Protein AF-E4YWP2-F1 (afdb_monomer_lite)

pLDDT: mean 77.63, std 19.99, range [28.64, 98.25]

Sequence (265 aa):
MTRLQNLRKAKRLSRQRREIVCPTLIWKYFGDFEKIKTVPKYAARLGLLISATRHAEFIEDGKWQLEKDIVHHGCNFTDGCGRMSTQLAQRFTLNKHCANRYKHQSFEVPSIVQIRFMGCKGILVHDPSLDFSGKDVILRESQKKFEWNFNTIKGRLKYTEKKQGRTGRLLGICRGGESKPFVFGRLNKQFVLVLSALGIPNTTLLEIQNEYFELVKSRDAKFLIAIYNYCAFYCAMSVLFAMNLNKDFLSKKSISLFYGAIESP

Secondary structure (DSSP, 8-state):
--HHHHHHHHHHHHHHTT----HHHHHHTTEE-TT--SHHHHHHHHHHHH--EEEEEEEEGGGEEEE---EETTEESSTTEEEE-HHHHHHHHHHTT-HHHHTTSTT-S-SEEEEEETTEEEEEEE-GGGGGGT-SEEEEGGGB-SEE-TTSTTTT--EE-TTT--EEEEEEEEEEEE--TT------HHHHHHHHHTT--HHHHHHHHHHHHHHHHSS-HHHHHHHHHHHHHHHHHHHHHHH---TTS--THHHHHHHTTTS--

Structure (mmCIF, N/CA/C/O backbone):
data_AF-E4YWP2-F1
#
_entry.id   AF-E4YWP2-F1
#
loop_
_atom_site.group_PDB
_atom_site.id
_atom_site.type_symbol
_atom_site.label_atom_id
_atom_site.label_alt_id
_atom_site.label_comp_id
_atom_site.label_asym_id
_atom_site.label_entity_id
_atom_site.label_seq_id
_atom_site.pdbx_PDB_ins_code
_atom_site.Cartn_x
_atom_site.Cartn_y
_atom_site.Cartn_z
_atom_site.occupancy
_atom_site.B_iso_or_equiv
_atom_site.auth_seq_id
_atom_site.auth_comp_id
_atom_site.auth_asym_id
_atom_site.auth_atom_id
_atom_site.pdbx_PDB_model_num
ATOM 1 N N . MET A 1 1 ? -6.158 -10.670 51.535 1.00 51.69 1 MET A N 1
ATOM 2 C CA . MET A 1 1 ? -6.047 -11.732 50.504 1.00 51.69 1 MET A CA 1
ATOM 3 C C . MET A 1 1 ? -4.595 -11.859 50.069 1.00 51.69 1 MET A C 1
ATOM 5 O O . MET A 1 1 ? -4.007 -10.885 49.618 1.00 51.69 1 MET A O 1
ATOM 9 N N . THR A 1 2 ? -3.987 -13.019 50.303 1.00 64.12 2 THR A N 1
ATOM 10 C CA . THR A 1 2 ? -2.530 -13.240 50.313 1.00 64.12 2 THR A CA 1
ATOM 11 C C . THR A 1 2 ? -1.934 -13.438 48.913 1.00 64.12 2 THR A C 1
ATOM 13 O O . THR A 1 2 ? -2.571 -13.984 48.015 1.00 64.12 2 THR A O 1
ATOM 16 N N . ARG A 1 3 ? -0.662 -13.049 48.728 1.00 60.44 3 ARG A N 1
ATOM 17 C CA . ARG A 1 3 ? 0.152 -13.202 47.495 1.00 60.44 3 ARG A CA 1
ATOM 18 C C . ARG A 1 3 ? 0.059 -14.605 46.863 1.00 60.44 3 ARG A C 1
ATOM 20 O O . ARG A 1 3 ? 0.067 -14.744 45.642 1.00 60.44 3 ARG A O 1
ATOM 27 N N . LEU A 1 4 ? -0.125 -15.634 47.691 1.00 63.84 4 LEU A N 1
ATOM 28 C CA . LEU A 1 4 ? -0.383 -17.026 47.303 1.00 63.84 4 LEU A CA 1
ATOM 29 C C . LEU A 1 4 ? -1.740 -17.252 46.609 1.00 63.84 4 LEU A C 1
ATOM 31 O O . LEU A 1 4 ? -1.806 -18.027 45.655 1.00 63.84 4 LEU A O 1
ATOM 35 N N . GLN A 1 5 ? -2.810 -16.570 47.027 1.00 63.00 5 GLN A N 1
ATOM 36 C CA . GLN A 1 5 ? -4.119 -16.629 46.362 1.00 63.00 5 GLN A CA 1
ATOM 37 C C . GLN A 1 5 ? -4.053 -15.992 44.966 1.00 63.00 5 GLN A C 1
ATOM 39 O O . GLN A 1 5 ? -4.587 -16.555 44.010 1.00 63.00 5 GLN A O 1
ATOM 44 N N . ASN A 1 6 ? -3.310 -14.890 44.818 1.00 64.31 6 ASN A N 1
ATOM 45 C CA . ASN A 1 6 ? -3.080 -14.237 43.524 1.00 64.31 6 ASN A CA 1
ATOM 46 C C . ASN A 1 6 ? -2.235 -15.102 42.576 1.00 64.31 6 ASN A C 1
ATOM 48 O O . ASN A 1 6 ? -2.579 -15.237 41.403 1.00 64.31 6 ASN A O 1
ATOM 52 N N . LEU A 1 7 ? -1.190 -15.765 43.083 1.00 63.78 7 LEU A N 1
ATOM 53 C CA . LEU A 1 7 ? -0.384 -16.711 42.302 1.00 63.78 7 LEU A CA 1
ATOM 54 C C . LEU A 1 7 ? -1.188 -17.946 41.875 1.00 63.78 7 LEU A C 1
ATOM 56 O O . LEU A 1 7 ? -1.071 -18.381 40.732 1.00 63.78 7 LEU A O 1
ATOM 60 N N . ARG A 1 8 ? -2.051 -18.488 42.747 1.00 59.94 8 ARG A N 1
ATOM 61 C CA . ARG A 1 8 ? -2.953 -19.604 42.410 1.00 59.94 8 ARG A CA 1
ATOM 62 C C . ARG A 1 8 ? -4.012 -19.196 41.383 1.00 59.94 8 ARG A C 1
ATOM 64 O O . ARG A 1 8 ? -4.269 -19.965 40.460 1.00 59.94 8 ARG A O 1
ATOM 71 N N . LYS A 1 9 ? -4.568 -17.982 41.478 1.00 59.47 9 LYS A N 1
ATOM 72 C CA . LYS A 1 9 ? -5.505 -17.421 40.487 1.00 59.47 9 LYS A CA 1
ATOM 73 C C . LYS A 1 9 ? -4.821 -17.200 39.132 1.00 59.47 9 LYS A C 1
ATOM 75 O O . LYS A 1 9 ? -5.379 -17.584 38.110 1.00 59.47 9 LYS A O 1
ATOM 80 N N . ALA A 1 10 ? -3.585 -16.693 39.121 1.00 56.50 10 ALA A N 1
ATOM 81 C CA . ALA A 1 10 ? -2.772 -16.532 37.914 1.00 56.50 10 ALA A CA 1
ATOM 82 C C . ALA A 1 10 ? -2.381 -17.878 37.274 1.00 56.50 10 ALA A C 1
ATOM 84 O O . ALA A 1 10 ? -2.497 -18.024 36.060 1.00 56.50 10 ALA A O 1
ATOM 85 N N . LYS A 1 11 ? -2.005 -18.891 38.073 1.00 55.62 11 LYS A N 1
ATOM 86 C CA . LYS A 1 11 ? -1.753 -20.268 37.599 1.00 55.62 11 LYS A CA 1
ATOM 87 C C . LYS A 1 11 ? -3.023 -20.939 37.066 1.00 55.62 11 LYS A C 1
ATOM 89 O O . LYS A 1 11 ? -2.967 -21.678 36.090 1.00 55.62 11 LYS A O 1
ATOM 94 N N . ARG A 1 12 ? -4.182 -20.683 37.683 1.00 52.78 12 ARG A N 1
ATOM 95 C CA . ARG A 1 12 ? -5.487 -21.189 37.225 1.00 52.78 12 ARG A CA 1
ATOM 96 C C . ARG A 1 12 ? -5.897 -20.539 35.897 1.00 52.78 12 ARG A C 1
ATOM 98 O O . ARG A 1 12 ? -6.268 -21.257 34.977 1.00 52.78 12 ARG A O 1
ATOM 105 N N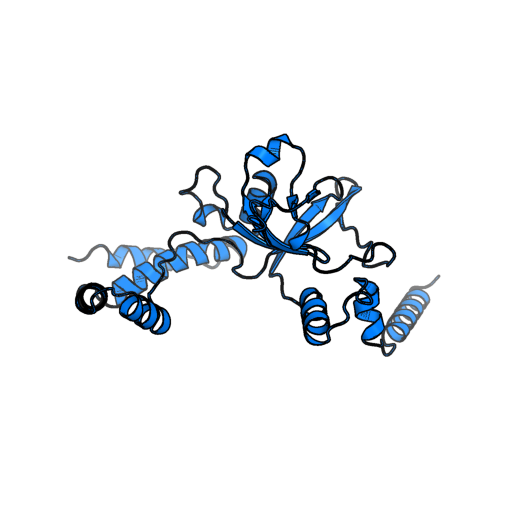 . LEU A 1 13 ? -5.698 -19.225 35.754 1.00 53.62 13 LEU A N 1
ATOM 106 C CA . LEU A 1 13 ? -5.862 -18.486 34.492 1.00 53.62 13 LEU A CA 1
ATOM 107 C C . LEU A 1 13 ? -4.861 -18.930 33.410 1.00 53.62 13 LEU A C 1
ATOM 109 O O . LEU A 1 13 ? -5.219 -19.002 32.239 1.00 53.62 13 LEU A O 1
ATOM 113 N N . SER A 1 14 ? -3.617 -19.265 33.772 1.00 50.50 14 SER A N 1
ATOM 114 C CA . SER A 1 14 ? -2.622 -19.776 32.817 1.00 50.50 14 SER A CA 1
ATOM 115 C C . SER A 1 14 ? -2.917 -21.209 32.369 1.00 50.50 14 SER A C 1
ATOM 117 O O . SER A 1 14 ? -2.556 -21.580 31.256 1.00 50.50 14 SER A O 1
ATOM 119 N N . ARG A 1 15 ? -3.572 -22.011 33.218 1.00 48.16 15 ARG A N 1
ATOM 120 C CA . ARG A 1 15 ? -3.996 -23.385 32.911 1.00 48.16 15 ARG A CA 1
ATOM 121 C C . ARG A 1 15 ? -5.258 -23.413 32.037 1.00 48.16 15 ARG A C 1
ATOM 123 O O . ARG A 1 15 ? -5.351 -24.264 31.166 1.00 48.16 15 ARG A O 1
ATOM 130 N N . GLN A 1 16 ? -6.148 -22.426 32.186 1.00 50.81 16 GLN A N 1
ATOM 131 C CA . GLN A 1 16 ? -7.289 -22.178 31.286 1.00 50.81 16 GLN A CA 1
ATOM 132 C C . GLN A 1 16 ? -6.874 -21.654 29.895 1.00 50.81 16 GLN A C 1
ATOM 134 O O . GLN A 1 16 ? -7.631 -21.751 28.942 1.00 50.81 16 GLN A O 1
ATOM 139 N N . ARG A 1 17 ? -5.656 -21.112 29.747 1.00 52.12 17 ARG A N 1
ATOM 140 C CA . ARG A 1 17 ? -5.146 -20.524 28.490 1.00 52.12 17 ARG A CA 1
ATOM 141 C C . ARG A 1 17 ? -4.649 -21.531 27.444 1.00 52.12 17 ARG A C 1
ATOM 143 O O . ARG A 1 17 ? -4.128 -21.102 26.418 1.00 52.12 17 ARG A O 1
ATOM 150 N N . ARG A 1 18 ? -4.767 -22.838 27.687 1.00 54.25 18 ARG A N 1
ATOM 151 C CA . ARG A 1 18 ? -4.341 -23.892 26.746 1.00 54.25 18 ARG A CA 1
ATOM 152 C C . ARG A 1 18 ? -5.495 -24.816 26.357 1.00 54.25 18 ARG A C 1
ATOM 154 O O . ARG A 1 18 ? -5.305 -26.022 26.250 1.00 54.25 18 ARG A O 1
ATOM 161 N N . GLU A 1 19 ? -6.690 -24.264 26.177 1.00 66.75 19 GLU A N 1
ATOM 162 C CA . GLU A 1 19 ? -7.736 -24.982 25.449 1.00 66.75 19 GLU A CA 1
ATOM 163 C C . GLU A 1 19 ? -7.327 -25.130 23.982 1.00 66.75 19 GLU A C 1
ATOM 165 O O . GLU A 1 19 ? -6.742 -24.220 23.388 1.00 66.75 19 GLU A O 1
ATOM 170 N N . ILE A 1 20 ? -7.614 -26.297 23.406 1.00 67.81 20 ILE A N 1
ATOM 171 C CA . ILE A 1 20 ? -7.448 -26.538 21.975 1.00 67.81 20 ILE A CA 1
ATOM 172 C C . ILE A 1 20 ? -8.451 -25.633 21.264 1.00 67.81 20 ILE A C 1
ATOM 174 O O . ILE A 1 20 ? -9.655 -25.875 21.270 1.00 67.81 20 ILE A O 1
ATOM 178 N N . VAL A 1 21 ? -7.949 -24.548 20.683 1.00 69.75 21 VAL A N 1
ATOM 179 C CA . VAL A 1 21 ? -8.776 -23.612 19.930 1.00 69.75 21 VAL A CA 1
ATOM 180 C C . VAL A 1 21 ? -8.954 -24.164 18.524 1.00 69.75 21 VAL A C 1
ATOM 182 O O . VAL A 1 21 ? -7.979 -24.326 17.789 1.00 69.75 21 VAL A O 1
ATOM 185 N N . CYS A 1 22 ? -10.201 -24.424 18.130 1.00 73.75 22 CYS A N 1
ATOM 186 C CA . CYS A 1 22 ? -10.498 -24.777 16.748 1.00 73.75 22 CYS A CA 1
ATOM 187 C C . CYS A 1 22 ? -10.047 -23.624 15.827 1.00 73.75 22 CYS A C 1
ATOM 189 O O . CYS A 1 22 ? -10.405 -22.474 16.099 1.00 73.75 22 CYS A O 1
ATOM 191 N N . PRO A 1 23 ? -9.297 -23.879 14.738 1.00 70.25 23 PRO A N 1
ATOM 192 C CA . PRO A 1 23 ? -8.849 -22.828 13.821 1.00 70.25 23 PRO A CA 1
ATOM 193 C C . PRO A 1 23 ? -9.999 -21.948 13.310 1.00 70.25 23 PRO A C 1
ATOM 195 O O . PRO A 1 23 ? -9.838 -20.736 13.168 1.00 70.25 23 PRO A O 1
ATOM 198 N N . THR A 1 24 ? -11.193 -22.534 13.157 1.00 71.88 24 THR A N 1
ATOM 199 C CA . THR A 1 24 ? -12.424 -21.822 12.785 1.00 71.88 24 THR A CA 1
ATOM 200 C C . THR A 1 24 ? -12.814 -20.716 13.747 1.00 71.88 24 THR A C 1
ATOM 202 O O . THR A 1 24 ? -13.322 -19.680 13.316 1.00 71.88 24 THR A O 1
ATOM 205 N N . LEU A 1 25 ? -12.515 -20.890 15.033 1.00 71.69 25 LEU A N 1
ATOM 206 C CA . LEU A 1 25 ? -12.727 -19.873 16.048 1.00 71.69 25 LEU A CA 1
ATOM 207 C C . LEU A 1 25 ? -11.836 -18.654 15.784 1.00 71.69 25 LEU A C 1
ATOM 209 O O . LEU A 1 25 ? -12.295 -17.528 15.936 1.00 71.69 25 LEU A O 1
ATOM 213 N N . ILE A 1 26 ? -10.585 -18.860 15.353 1.00 68.69 26 ILE A N 1
ATOM 214 C CA . ILE A 1 26 ? -9.588 -17.790 15.201 1.00 68.69 26 ILE A CA 1
ATOM 215 C C . ILE A 1 26 ? -9.995 -16.816 14.101 1.00 68.69 26 ILE A C 1
ATOM 217 O O . ILE A 1 26 ? -9.936 -15.611 14.316 1.00 68.69 26 ILE A O 1
ATOM 221 N N . TRP A 1 27 ? -10.421 -17.290 12.931 1.00 71.00 27 TRP A N 1
ATOM 222 C CA . TRP A 1 27 ? -10.789 -16.372 11.850 1.00 71.00 27 TRP A CA 1
ATOM 223 C C . TRP A 1 27 ? -12.206 -15.819 11.972 1.00 71.00 27 TRP A C 1
ATOM 225 O O . TRP A 1 27 ? -12.379 -14.630 11.711 1.00 71.00 27 TRP A O 1
ATOM 235 N N . LYS A 1 28 ? -13.186 -16.586 12.484 1.00 73.81 28 LYS A N 1
ATOM 236 C CA . LYS A 1 28 ? -14.518 -16.034 12.829 1.00 73.81 28 LYS A CA 1
ATOM 237 C C . LYS A 1 28 ? -14.419 -14.874 13.824 1.00 73.81 28 LYS A C 1
ATOM 239 O O . LYS A 1 28 ? -15.268 -13.984 13.860 1.00 73.81 28 LYS A O 1
ATOM 244 N N . TYR A 1 29 ? -13.345 -14.862 14.608 1.00 73.31 29 TYR A N 1
ATOM 245 C CA . TYR A 1 29 ? -13.049 -13.800 15.547 1.00 73.31 29 TYR A CA 1
ATOM 246 C C . TYR A 1 29 ? -12.599 -12.482 14.893 1.00 73.31 29 TYR A C 1
ATOM 248 O O . TYR A 1 29 ? -12.794 -11.426 15.489 1.00 73.31 29 TYR A O 1
ATOM 256 N N . PHE A 1 30 ? -12.017 -12.511 13.689 1.00 75.69 30 PHE A N 1
ATOM 257 C CA . PHE A 1 30 ? -11.514 -11.316 12.993 1.00 75.69 30 PHE A CA 1
ATOM 258 C C . PHE A 1 30 ? -12.433 -10.823 11.874 1.00 75.69 30 PHE A C 1
ATOM 260 O O . PHE A 1 30 ? -12.502 -9.620 11.626 1.00 75.69 30 PHE A O 1
ATOM 267 N N . GLY A 1 31 ? -13.150 -11.716 11.200 1.00 78.88 31 GLY A N 1
ATOM 268 C CA . GLY A 1 31 ? -13.984 -11.332 10.068 1.00 78.88 31 GLY A CA 1
ATOM 269 C C . GLY A 1 31 ? -15.090 -12.323 9.761 1.00 78.88 31 GLY A C 1
ATOM 270 O O . GLY A 1 31 ? -15.069 -13.466 10.218 1.00 78.88 31 GLY A O 1
ATOM 271 N N . ASP A 1 32 ? -16.049 -11.854 8.971 1.00 79.12 32 ASP A N 1
ATOM 272 C CA . ASP A 1 32 ? -17.057 -12.702 8.346 1.00 79.12 32 ASP A CA 1
ATOM 273 C C . ASP A 1 32 ? -16.511 -13.225 7.009 1.00 79.12 32 ASP A C 1
ATOM 275 O O . ASP A 1 32 ? -16.263 -12.465 6.067 1.00 79.12 32 ASP A O 1
ATOM 279 N N . PHE A 1 33 ? -16.294 -14.539 6.952 1.00 81.31 33 PHE A N 1
ATOM 280 C CA . PHE A 1 33 ? -15.818 -15.247 5.765 1.00 81.31 33 PHE A CA 1
ATOM 281 C C . PHE A 1 33 ? -16.921 -16.092 5.111 1.00 81.31 33 PHE A C 1
ATOM 283 O O . PHE A 1 33 ? -16.659 -16.718 4.086 1.00 81.31 33 PHE A O 1
ATOM 290 N N . GLU A 1 34 ? -18.144 -16.105 5.656 1.00 79.69 34 GLU A N 1
ATOM 291 C CA . GLU A 1 34 ? -19.247 -16.952 5.174 1.00 79.69 34 GLU A CA 1
ATOM 292 C C . GLU A 1 34 ? -19.671 -16.568 3.751 1.00 79.69 34 GLU A C 1
ATOM 294 O O . GLU A 1 34 ? -20.050 -17.411 2.941 1.00 79.69 34 GLU A O 1
ATOM 299 N N . LYS A 1 35 ? -19.497 -15.292 3.395 1.00 81.31 35 LYS A N 1
ATOM 300 C CA . LYS A 1 35 ? -19.771 -14.769 2.049 1.00 81.31 35 LYS A CA 1
ATOM 301 C C . LYS A 1 35 ? -18.772 -15.253 0.986 1.00 81.31 35 LYS A C 1
ATOM 303 O O . LYS A 1 35 ? -19.025 -15.091 -0.210 1.00 81.31 35 LYS A O 1
ATOM 308 N N . ILE A 1 36 ? -17.631 -15.831 1.374 1.00 84.06 36 ILE A N 1
ATOM 309 C CA . ILE A 1 36 ? -16.576 -16.248 0.442 1.00 84.06 36 ILE A CA 1
ATOM 310 C C . ILE A 1 36 ? -16.786 -17.709 0.042 1.00 84.06 36 ILE A C 1
ATOM 312 O O . ILE A 1 36 ? -16.320 -18.630 0.704 1.00 84.06 36 ILE A O 1
ATOM 316 N N . LYS A 1 37 ? -17.448 -17.913 -1.099 1.00 85.81 37 LYS A N 1
ATOM 317 C CA . LYS A 1 37 ? -17.848 -19.250 -1.570 1.00 85.81 37 LYS A CA 1
ATOM 318 C C . LYS A 1 37 ? -16.709 -20.089 -2.158 1.00 85.81 37 LYS A C 1
ATOM 320 O O . LYS A 1 37 ? -16.776 -21.310 -2.170 1.00 85.81 37 LYS A O 1
ATOM 325 N N . THR A 1 38 ? -15.665 -19.451 -2.686 1.00 91.00 38 THR A N 1
ATOM 326 C CA . THR A 1 38 ? -14.592 -20.158 -3.403 1.00 91.00 38 THR A CA 1
ATOM 327 C C . THR A 1 38 ? -13.411 -20.452 -2.482 1.00 91.00 38 THR A C 1
ATOM 329 O O . THR A 1 38 ? -12.823 -19.512 -1.934 1.00 91.00 38 THR A O 1
ATOM 332 N N . VAL A 1 39 ? -12.997 -21.721 -2.408 1.00 89.44 39 VAL A N 1
ATOM 333 C CA . VAL A 1 39 ? -11.878 -22.193 -1.569 1.00 89.44 39 VAL A CA 1
ATOM 334 C C . VAL A 1 39 ? -10.581 -21.389 -1.778 1.00 89.44 39 VAL A C 1
ATOM 336 O O . VAL A 1 39 ? -10.015 -20.936 -0.780 1.00 89.44 39 VAL A O 1
ATOM 339 N N . PRO A 1 40 ? -10.128 -21.087 -3.017 1.00 89.81 40 PRO A N 1
ATOM 340 C CA . PRO A 1 40 ? -8.890 -20.327 -3.210 1.00 89.81 40 PRO A CA 1
ATOM 341 C C . PRO A 1 40 ? -8.973 -18.899 -2.659 1.00 89.81 40 PRO A C 1
ATOM 343 O O . PRO A 1 40 ? -8.043 -18.423 -2.006 1.00 89.81 40 PRO A O 1
ATOM 346 N N . LYS A 1 41 ? -10.108 -18.208 -2.862 1.00 88.19 41 LYS A N 1
ATOM 347 C CA . LYS A 1 41 ? -10.300 -16.862 -2.297 1.00 88.19 41 LYS A CA 1
ATOM 348 C C . LYS A 1 41 ? -10.369 -16.923 -0.775 1.00 88.19 41 LYS A C 1
ATOM 350 O O . LYS A 1 41 ? -9.777 -16.065 -0.129 1.00 88.19 41 LYS A O 1
ATOM 355 N N . TYR A 1 42 ? -11.045 -17.925 -0.216 1.00 88.56 42 TYR A N 1
ATOM 356 C CA . TYR A 1 42 ? -11.163 -18.114 1.227 1.00 88.56 42 TYR A CA 1
ATOM 357 C C . TYR A 1 42 ? -9.782 -18.266 1.878 1.00 88.56 42 TYR A C 1
ATOM 359 O O . TYR A 1 42 ? -9.422 -17.472 2.749 1.00 88.56 42 TYR A O 1
ATOM 367 N N . ALA A 1 43 ? -8.955 -19.188 1.373 1.00 88.25 43 ALA A N 1
ATOM 368 C CA . ALA A 1 43 ? -7.581 -19.381 1.838 1.00 88.25 43 ALA A CA 1
ATOM 369 C C . ALA A 1 43 ? -6.740 -18.098 1.702 1.00 88.25 43 ALA A C 1
ATOM 371 O O . ALA A 1 43 ? -6.053 -17.694 2.643 1.00 88.25 43 ALA A O 1
ATOM 372 N N . ALA A 1 44 ? -6.857 -17.393 0.571 1.00 87.44 44 ALA A N 1
ATOM 373 C CA . ALA A 1 44 ? -6.163 -16.125 0.363 1.00 87.44 44 ALA A CA 1
ATOM 374 C C . ALA A 1 44 ? -6.596 -15.033 1.360 1.00 87.44 44 ALA A C 1
ATOM 376 O O . ALA A 1 44 ? -5.761 -14.219 1.758 1.00 87.44 44 ALA A O 1
ATOM 377 N N . ARG A 1 45 ? -7.874 -14.988 1.777 1.00 88.31 45 ARG A N 1
ATOM 378 C CA . ARG A 1 45 ? -8.363 -14.026 2.785 1.00 88.31 45 ARG A CA 1
ATOM 379 C C . ARG A 1 45 ? -7.914 -14.381 4.194 1.00 88.31 45 ARG A C 1
ATOM 381 O O . ARG A 1 45 ? -7.518 -13.476 4.919 1.00 88.31 45 ARG A O 1
ATOM 388 N N . LEU A 1 46 ? -7.873 -15.662 4.551 1.00 87.62 46 LEU A N 1
ATOM 389 C CA . LEU A 1 46 ? -7.265 -16.098 5.811 1.00 87.62 46 LEU A CA 1
ATOM 390 C C . LEU A 1 46 ? -5.783 -15.717 5.882 1.00 87.62 46 LEU A C 1
ATOM 392 O O . LEU A 1 46 ? -5.328 -15.170 6.886 1.00 87.62 46 LEU A O 1
ATOM 396 N N . GLY A 1 47 ? -5.050 -15.900 4.781 1.00 86.75 47 GLY A N 1
ATOM 397 C CA . GLY A 1 47 ? -3.654 -15.480 4.674 1.00 86.75 47 GLY A CA 1
ATOM 398 C C . GLY A 1 47 ? -3.440 -13.977 4.895 1.00 86.75 47 GLY A C 1
ATOM 399 O O . GLY A 1 47 ? -2.347 -13.568 5.294 1.00 86.75 47 GLY A O 1
ATOM 400 N N . LEU A 1 48 ? -4.466 -13.132 4.703 1.00 85.75 48 LEU A N 1
ATOM 401 C CA . LEU A 1 48 ? -4.365 -11.697 4.988 1.00 85.75 48 LEU A CA 1
ATOM 402 C C . LEU A 1 48 ? -4.148 -11.418 6.476 1.00 85.75 48 LEU A C 1
ATOM 404 O O . LEU A 1 48 ? -3.356 -10.531 6.785 1.00 85.75 48 LEU A O 1
ATOM 408 N N . LEU A 1 49 ? -4.801 -12.184 7.359 1.00 83.88 49 LEU A N 1
ATOM 409 C CA . LEU A 1 49 ? -4.706 -12.037 8.817 1.00 83.88 49 LEU A CA 1
ATOM 410 C C . LEU A 1 49 ? -3.314 -12.390 9.356 1.00 83.88 49 LEU A C 1
ATOM 412 O O . LEU A 1 49 ? -2.912 -11.899 10.405 1.00 83.88 49 LEU A O 1
ATOM 416 N N . ILE A 1 50 ? -2.592 -13.251 8.636 1.00 84.00 50 ILE A N 1
ATOM 417 C CA . ILE A 1 50 ? -1.283 -13.791 9.033 1.00 84.00 50 ILE A CA 1
ATOM 418 C C . ILE A 1 50 ? -0.142 -13.062 8.304 1.00 84.00 50 ILE A C 1
ATOM 420 O O . ILE A 1 50 ? 1.036 -13.242 8.601 1.00 84.00 50 ILE A O 1
ATOM 424 N N . SER A 1 51 ? -0.470 -12.216 7.328 1.00 81.12 51 SER A N 1
ATOM 425 C CA . SER A 1 51 ? 0.539 -11.533 6.529 1.00 81.12 51 SER A CA 1
ATOM 426 C C . SER A 1 51 ? 1.382 -10.593 7.383 1.00 81.12 51 SER A C 1
ATOM 428 O O . SER A 1 51 ? 0.861 -9.701 8.047 1.00 81.12 51 SER A O 1
ATOM 430 N N . ALA A 1 52 ? 2.700 -10.761 7.302 1.00 77.69 52 ALA A N 1
ATOM 431 C CA . ALA A 1 52 ? 3.635 -9.987 8.097 1.00 77.69 52 ALA A CA 1
ATOM 432 C C . ALA A 1 52 ? 3.603 -8.490 7.738 1.00 77.69 52 ALA A C 1
ATOM 434 O O . ALA A 1 52 ? 3.869 -8.086 6.601 1.00 77.69 52 ALA A O 1
ATOM 435 N N . THR A 1 53 ? 3.350 -7.661 8.746 1.00 83.69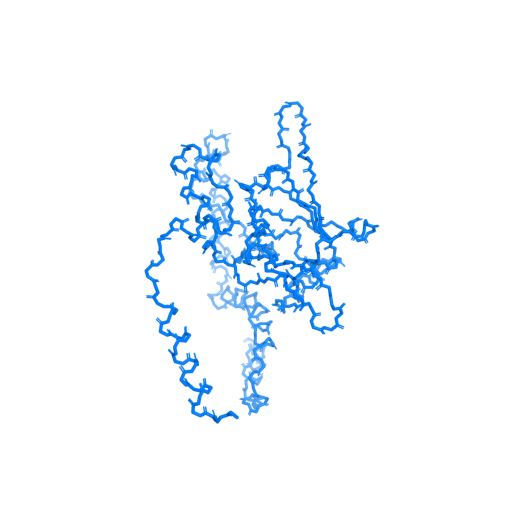 53 THR A N 1
ATOM 436 C CA . THR A 1 53 ? 3.526 -6.206 8.715 1.00 83.69 53 THR A CA 1
ATOM 437 C C . THR A 1 53 ? 4.695 -5.854 9.625 1.00 83.69 53 THR A C 1
ATOM 439 O O . THR A 1 53 ? 4.734 -6.304 10.768 1.00 83.69 53 THR A O 1
ATOM 442 N N . ARG A 1 54 ? 5.677 -5.091 9.128 1.00 79.06 54 ARG A N 1
ATOM 443 C CA . ARG A 1 54 ? 6.869 -4.726 9.924 1.00 79.06 54 ARG A CA 1
ATOM 444 C C . ARG A 1 54 ? 6.681 -3.455 10.736 1.00 79.06 54 ARG A C 1
ATOM 446 O O . ARG A 1 54 ? 7.360 -3.271 11.735 1.00 79.06 54 ARG A O 1
ATOM 453 N N . HIS A 1 55 ? 5.806 -2.587 10.257 1.00 85.38 55 HIS A N 1
ATOM 454 C CA . HIS A 1 55 ? 5.496 -1.310 10.863 1.00 85.38 55 HIS A CA 1
ATOM 455 C C . HIS A 1 55 ? 3.982 -1.196 10.982 1.00 85.38 55 HIS A C 1
ATOM 457 O O . HIS A 1 55 ? 3.265 -1.740 10.137 1.00 85.38 55 HIS A O 1
ATOM 463 N N . ALA A 1 56 ? 3.500 -0.501 12.002 1.00 89.81 56 ALA A N 1
ATOM 464 C CA . ALA A 1 56 ? 2.093 -0.185 12.130 1.00 89.81 56 ALA A CA 1
ATOM 465 C C . ALA A 1 56 ? 1.917 1.258 12.597 1.00 89.81 56 ALA A C 1
ATOM 467 O O . ALA A 1 56 ? 2.621 1.698 13.500 1.00 89.81 56 ALA A O 1
ATOM 468 N N . GLU A 1 57 ? 0.983 1.967 11.977 1.00 91.56 57 GLU A N 1
ATOM 469 C CA . GLU A 1 57 ? 0.582 3.316 12.368 1.00 91.56 57 GLU A CA 1
ATOM 470 C C . GLU A 1 57 ? -0.779 3.284 13.048 1.00 91.56 57 GLU A C 1
ATOM 472 O O . GLU A 1 57 ? -1.676 2.553 12.627 1.00 91.56 57 GLU A O 1
ATOM 477 N N . PHE A 1 58 ? -0.948 4.074 14.102 1.00 90.00 58 PHE A N 1
ATOM 478 C CA . PHE A 1 58 ? -2.243 4.213 14.756 1.00 90.00 58 PHE A CA 1
ATOM 479 C C . PHE A 1 58 ? -3.131 5.198 13.990 1.00 90.00 58 PHE A C 1
ATOM 481 O O . PHE A 1 58 ? -2.764 6.358 13.793 1.00 90.00 58 PHE A O 1
ATOM 488 N N . ILE A 1 59 ? -4.318 4.733 13.602 1.00 91.94 59 ILE A N 1
ATOM 489 C CA . ILE A 1 59 ? -5.349 5.510 12.915 1.00 91.94 59 ILE A CA 1
ATOM 490 C C . ILE A 1 59 ? -6.591 5.554 13.796 1.00 91.94 59 ILE A C 1
ATOM 492 O O . ILE A 1 59 ? -7.178 4.519 14.113 1.00 91.94 59 ILE A O 1
ATOM 496 N N . GLU A 1 60 ? -7.009 6.751 14.182 1.00 90.12 60 GLU A N 1
ATOM 497 C CA . GLU A 1 60 ? -8.246 6.956 14.933 1.00 90.12 60 GLU A CA 1
ATOM 498 C C . GLU A 1 60 ? -9.476 6.577 14.090 1.00 90.12 60 GLU A C 1
ATOM 500 O O . GLU A 1 60 ? -9.496 6.781 12.877 1.00 90.12 60 GLU A O 1
ATOM 505 N N . ASP A 1 61 ? -10.528 6.044 14.719 1.00 86.00 61 ASP A N 1
ATOM 506 C CA . ASP A 1 61 ? -11.716 5.558 14.000 1.00 86.00 61 ASP A CA 1
ATOM 507 C C . ASP A 1 61 ? -12.411 6.646 13.159 1.00 86.00 61 ASP A C 1
ATOM 509 O O . ASP A 1 61 ? -12.966 6.339 12.108 1.00 86.00 61 ASP A O 1
ATOM 513 N N . GLY A 1 62 ? -12.338 7.913 13.579 1.00 89.75 62 GLY A N 1
ATOM 514 C CA . GLY A 1 62 ? -12.865 9.057 12.826 1.00 89.75 62 GLY A CA 1
ATOM 515 C C . GLY A 1 62 ? -11.941 9.570 11.715 1.00 89.75 62 GLY A C 1
ATOM 516 O O . GLY A 1 62 ? -12.376 10.363 10.877 1.00 89.75 62 GLY A O 1
ATOM 517 N N . LYS A 1 63 ? -10.683 9.117 11.677 1.00 94.50 63 LYS A N 1
ATOM 518 C CA . LYS A 1 63 ? -9.641 9.578 10.746 1.00 94.50 63 LYS A CA 1
ATOM 519 C C . LYS A 1 63 ? -9.527 8.730 9.486 1.00 94.50 63 LYS A C 1
ATOM 521 O O . LYS A 1 63 ? -8.687 9.022 8.644 1.00 94.50 63 LYS A O 1
ATOM 526 N N . TRP A 1 64 ? -10.372 7.725 9.299 1.00 95.19 64 TRP A N 1
ATOM 527 C CA . TRP A 1 64 ? -10.439 7.004 8.033 1.00 95.19 64 TRP A CA 1
ATOM 528 C C . TRP A 1 64 ? -11.860 6.957 7.481 1.00 95.19 64 TRP A C 1
ATOM 530 O O . TRP A 1 64 ? -12.830 7.201 8.202 1.00 95.19 64 TRP A O 1
ATOM 540 N N . GLN A 1 65 ? -11.979 6.694 6.184 1.00 95.94 65 GLN A N 1
ATOM 541 C CA . GLN A 1 65 ? -13.262 6.479 5.519 1.00 95.94 65 GLN A CA 1
ATOM 542 C C . GLN A 1 65 ? -13.133 5.491 4.362 1.00 95.94 65 GLN A C 1
ATOM 544 O O . GLN A 1 65 ? -12.029 5.217 3.890 1.00 95.94 65 GLN A O 1
ATOM 549 N N . LEU A 1 66 ? -14.270 4.950 3.932 1.00 96.69 66 LEU A N 1
ATOM 550 C CA . LEU A 1 66 ? -14.387 4.095 2.757 1.00 96.69 66 LEU A CA 1
ATOM 551 C C . LEU A 1 66 ? -15.148 4.858 1.671 1.00 96.69 66 LEU A C 1
ATOM 553 O O . LEU A 1 66 ? -16.223 5.389 1.938 1.00 96.69 66 LEU A O 1
ATOM 557 N N . GLU A 1 67 ? -14.603 4.885 0.463 1.00 96.81 67 GLU A N 1
ATOM 558 C CA . GLU A 1 67 ? -15.208 5.497 -0.718 1.00 96.81 67 GLU A CA 1
ATOM 559 C C . GLU A 1 67 ? -15.376 4.477 -1.843 1.00 96.81 67 GLU A C 1
ATOM 561 O O . GLU A 1 67 ? -14.660 3.475 -1.915 1.00 96.81 67 GLU A O 1
ATOM 566 N N . LYS A 1 68 ? -16.287 4.777 -2.769 1.00 97.50 68 LYS A N 1
ATOM 567 C CA . LYS A 1 68 ? -16.428 4.018 -4.011 1.00 97.50 68 LYS A CA 1
ATOM 568 C C . LYS A 1 68 ? -15.181 4.151 -4.876 1.00 97.50 68 LYS A C 1
ATOM 570 O O . LYS A 1 68 ? -14.457 5.150 -4.815 1.00 97.50 68 LYS A O 1
ATOM 575 N N . ASP A 1 69 ? -14.947 3.130 -5.684 1.00 97.12 69 ASP A N 1
ATOM 576 C CA . ASP A 1 69 ? -13.947 3.169 -6.738 1.00 97.12 69 ASP A CA 1
ATOM 577 C C . ASP A 1 69 ? -14.324 4.147 -7.855 1.00 97.12 69 ASP A C 1
ATOM 579 O O . ASP A 1 69 ? -15.502 4.367 -8.142 1.00 97.12 69 ASP A O 1
ATOM 583 N N . ILE A 1 70 ? -13.309 4.719 -8.503 1.00 96.19 70 ILE A N 1
ATOM 584 C CA . ILE A 1 70 ? -13.488 5.562 -9.684 1.00 96.19 70 ILE A CA 1
ATOM 585 C C . ILE A 1 70 ? -13.590 4.641 -10.896 1.00 96.19 70 ILE A C 1
ATOM 587 O O . ILE A 1 70 ? -12.610 4.015 -11.306 1.00 96.19 70 ILE A O 1
ATOM 591 N N . VAL A 1 71 ? -14.790 4.559 -11.465 1.00 96.31 71 VAL A N 1
ATOM 592 C CA . VAL A 1 71 ? -15.087 3.735 -12.638 1.00 96.31 71 VAL A CA 1
ATOM 593 C C . VAL A 1 71 ? -15.411 4.642 -13.815 1.00 96.31 71 VAL A C 1
ATOM 595 O O . VAL A 1 71 ? -16.264 5.521 -13.708 1.00 96.31 71 VAL A O 1
ATOM 598 N N . HIS A 1 72 ? -14.755 4.414 -14.947 1.00 95.62 72 HIS A N 1
ATOM 599 C CA . HIS A 1 72 ? -15.007 5.143 -16.185 1.00 95.62 72 HIS A CA 1
ATOM 600 C C . HIS A 1 72 ? -15.047 4.153 -17.355 1.00 95.62 72 HIS A C 1
ATOM 602 O O . HIS A 1 72 ? -14.204 3.266 -17.455 1.00 95.62 72 HIS A O 1
ATOM 608 N N . HIS A 1 73 ? -16.090 4.232 -18.185 1.00 94.38 73 HIS A N 1
ATOM 609 C CA . HIS A 1 73 ? -16.358 3.272 -19.270 1.00 94.38 73 HIS A CA 1
ATOM 610 C C . HIS A 1 73 ? -16.259 1.785 -18.858 1.00 94.38 73 HIS A C 1
ATOM 612 O O . HIS A 1 73 ? -15.738 0.956 -19.594 1.00 94.38 73 HIS A O 1
ATOM 618 N N . GLY A 1 74 ? -16.746 1.438 -17.660 1.00 92.75 74 GLY A N 1
ATOM 619 C CA . GLY A 1 74 ? -16.728 0.059 -17.147 1.00 92.75 74 GLY A CA 1
ATOM 620 C C . GLY A 1 74 ? -15.373 -0.420 -16.609 1.00 92.75 74 GLY A C 1
ATOM 621 O O . GLY A 1 74 ? -15.304 -1.496 -16.018 1.00 92.75 74 GLY A O 1
ATOM 622 N N . CYS A 1 75 ? -14.317 0.384 -16.734 1.00 94.31 75 CYS A N 1
ATOM 623 C CA . CYS A 1 75 ? -12.997 0.098 -16.180 1.00 94.31 75 CYS A CA 1
ATOM 624 C C . CYS A 1 75 ? -12.834 0.762 -14.806 1.00 94.31 75 CYS A C 1
ATOM 626 O O . CYS A 1 75 ? -13.155 1.939 -14.639 1.00 94.31 75 CYS A O 1
ATOM 628 N N . ASN A 1 76 ? -12.321 0.022 -13.818 1.00 95.38 76 ASN A N 1
ATOM 629 C CA . ASN A 1 76 ? -11.980 0.566 -12.500 1.00 95.38 76 ASN A CA 1
ATOM 630 C C . ASN A 1 76 ? -10.545 1.125 -12.512 1.00 95.38 76 ASN A C 1
ATOM 632 O O . ASN A 1 76 ? -9.594 0.377 -12.729 1.00 95.38 76 ASN A O 1
ATOM 636 N N . PHE A 1 77 ? -10.396 2.423 -12.239 1.00 95.50 77 PHE A N 1
ATOM 637 C CA . PHE A 1 77 ? -9.115 3.140 -12.239 1.00 95.50 77 PHE A CA 1
ATOM 638 C C . PHE A 1 77 ? -8.448 3.210 -10.862 1.00 95.50 77 PHE A C 1
ATOM 640 O O . PHE A 1 77 ? -7.279 3.578 -10.760 1.00 95.50 77 PHE A O 1
ATOM 647 N N . THR A 1 78 ? -9.165 2.858 -9.795 1.00 96.31 78 THR A N 1
ATOM 648 C CA . THR A 1 78 ? -8.659 2.896 -8.417 1.00 96.31 78 THR A CA 1
ATOM 649 C C . THR A 1 78 ? -8.625 1.527 -7.754 1.00 96.31 78 THR A C 1
ATOM 651 O O . THR A 1 78 ? -8.550 1.461 -6.525 1.00 96.31 78 THR A O 1
ATOM 654 N N . ASP A 1 79 ? -8.632 0.435 -8.530 1.00 96.31 79 ASP A N 1
ATOM 655 C CA . ASP A 1 79 ? -8.665 -0.907 -7.953 1.00 96.31 79 ASP A CA 1
ATOM 656 C C . ASP A 1 79 ? -7.445 -1.159 -7.053 1.00 96.31 79 ASP A C 1
ATOM 658 O O . ASP A 1 79 ? -6.310 -1.318 -7.501 1.00 96.31 79 ASP A O 1
ATOM 662 N N . GLY A 1 80 ? -7.688 -1.214 -5.745 1.00 96.31 80 GLY A N 1
ATOM 663 C CA . GLY A 1 80 ? -6.662 -1.453 -4.747 1.00 96.31 80 GLY A CA 1
ATOM 664 C C . GLY A 1 80 ? -5.953 -0.185 -4.268 1.00 96.31 80 GLY A C 1
ATOM 665 O O . GLY A 1 80 ? -5.041 -0.309 -3.445 1.00 96.31 80 GLY A O 1
ATOM 666 N N . CYS A 1 81 ? -6.375 1.004 -4.707 1.00 97.81 81 CYS A N 1
ATOM 667 C CA . CYS A 1 81 ? -5.659 2.270 -4.539 1.00 97.81 81 CYS A CA 1
ATOM 668 C C . CYS A 1 81 ? -6.442 3.271 -3.677 1.00 97.81 81 CYS A C 1
ATOM 670 O O . CYS A 1 81 ? -7.361 3.940 -4.144 1.00 97.81 81 CYS A O 1
ATOM 672 N N . GLY A 1 82 ? -6.046 3.392 -2.411 1.00 97.94 82 GLY A N 1
ATOM 673 C CA . GLY A 1 82 ? -6.547 4.407 -1.481 1.00 97.94 82 GLY A CA 1
ATOM 674 C C . GLY A 1 82 ? -5.622 5.623 -1.397 1.00 97.94 82 GLY A C 1
ATOM 675 O O . GLY A 1 82 ? -4.608 5.693 -2.092 1.00 97.94 82 GLY A O 1
ATOM 676 N N . ARG A 1 83 ? -5.947 6.571 -0.515 1.00 98.12 83 ARG A N 1
ATOM 677 C CA . ARG A 1 83 ? -5.187 7.814 -0.286 1.00 98.12 83 ARG A CA 1
ATOM 678 C C . ARG A 1 83 ? -4.769 7.936 1.178 1.00 98.12 83 ARG A C 1
ATOM 680 O O . ARG A 1 83 ? -5.493 7.474 2.061 1.00 98.12 83 ARG A O 1
ATOM 687 N N . MET A 1 84 ? -3.626 8.563 1.434 1.00 98.06 84 MET A N 1
ATOM 688 C CA . MET A 1 84 ? -3.150 8.908 2.776 1.00 98.06 84 MET A CA 1
ATOM 689 C C . MET A 1 84 ? -2.726 10.369 2.877 1.00 98.06 84 MET A C 1
ATOM 691 O O . MET A 1 84 ? -2.201 10.930 1.918 1.00 98.06 84 MET A O 1
ATOM 695 N N . SER A 1 85 ? -2.905 10.948 4.061 1.00 97.94 85 SER A N 1
ATOM 696 C CA . SER A 1 85 ? -2.525 12.326 4.366 1.00 97.94 85 SER A CA 1
ATOM 697 C C . SER A 1 85 ? -1.007 12.490 4.470 1.00 97.94 85 SER A C 1
ATOM 699 O O . SER A 1 85 ? -0.278 11.518 4.718 1.00 97.94 85 SER A O 1
ATOM 701 N N . THR A 1 86 ? -0.508 13.719 4.319 1.00 97.31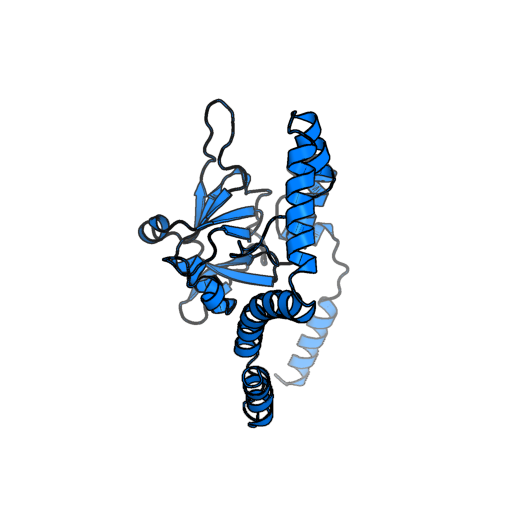 86 THR A N 1
ATOM 702 C CA . THR A 1 86 ? 0.919 14.001 4.538 1.00 97.31 86 THR A CA 1
ATOM 703 C C . THR A 1 86 ? 1.284 13.753 5.992 1.00 97.31 86 THR A C 1
ATOM 705 O O . THR A 1 86 ? 2.325 13.160 6.265 1.00 97.31 86 THR A O 1
ATOM 708 N N . GLN A 1 87 ? 0.401 14.111 6.928 1.00 95.69 87 GLN A N 1
ATOM 709 C CA . GLN A 1 87 ? 0.614 13.870 8.358 1.00 95.69 87 GLN A CA 1
ATOM 710 C C . GLN A 1 87 ? 0.807 12.380 8.674 1.00 95.69 87 GLN A C 1
ATOM 712 O O . GLN A 1 87 ? 1.675 12.009 9.469 1.00 95.69 87 GLN A O 1
ATOM 717 N N . LEU A 1 88 ? 0.021 11.492 8.054 1.00 96.38 88 LEU A N 1
ATOM 718 C CA . LEU A 1 88 ? 0.214 10.050 8.206 1.00 96.38 88 LEU A CA 1
ATOM 719 C C . LEU A 1 88 ? 1.533 9.583 7.582 1.00 96.38 88 LEU A C 1
ATOM 721 O O . LEU A 1 88 ? 2.272 8.817 8.203 1.00 96.38 88 LEU A O 1
ATOM 725 N N . ALA A 1 89 ? 1.842 10.052 6.376 1.00 96.50 89 ALA A N 1
ATOM 726 C CA . ALA A 1 89 ? 3.051 9.657 5.666 1.00 96.50 89 ALA A CA 1
ATOM 727 C C . ALA A 1 89 ? 4.331 10.116 6.397 1.00 96.50 89 ALA A C 1
ATOM 729 O O . ALA A 1 89 ? 5.306 9.367 6.479 1.00 96.50 89 ALA A O 1
ATOM 730 N N . GLN A 1 90 ? 4.315 11.304 7.004 1.00 95.56 90 GLN A N 1
ATOM 731 C CA . GLN A 1 90 ? 5.411 11.821 7.825 1.00 95.56 90 GLN A CA 1
ATOM 732 C C . GLN A 1 90 ? 5.579 11.019 9.115 1.00 95.56 90 GLN A C 1
ATOM 734 O O . GLN A 1 90 ? 6.704 10.638 9.436 1.00 95.56 90 GLN A O 1
ATOM 739 N N . ARG A 1 91 ? 4.483 10.681 9.817 1.00 94.19 91 ARG A N 1
ATOM 740 C CA . ARG A 1 91 ? 4.533 9.778 10.984 1.00 94.19 91 ARG A CA 1
ATOM 741 C C . ARG A 1 91 ? 5.202 8.454 10.634 1.00 94.19 91 ARG A C 1
ATOM 743 O O . ARG A 1 91 ? 6.136 8.054 11.324 1.00 94.19 91 ARG A O 1
ATOM 750 N N . PHE A 1 92 ? 4.811 7.851 9.512 1.00 93.75 92 PHE A N 1
ATOM 751 C CA . PHE A 1 92 ? 5.454 6.639 9.009 1.00 93.75 92 PHE A CA 1
ATOM 752 C C . PHE A 1 92 ? 6.955 6.818 8.802 1.00 93.75 92 PHE A C 1
ATOM 754 O O . PHE A 1 92 ? 7.759 6.004 9.260 1.00 93.75 92 PHE A O 1
ATOM 761 N N . THR A 1 93 ? 7.346 7.881 8.110 1.00 92.75 93 THR A N 1
ATOM 762 C CA . THR A 1 93 ? 8.746 8.157 7.805 1.00 92.75 93 THR A CA 1
ATOM 763 C C . THR A 1 93 ? 9.581 8.393 9.069 1.00 92.75 93 THR A C 1
ATOM 765 O O . THR A 1 93 ? 10.718 7.916 9.142 1.00 92.75 93 THR A O 1
ATOM 768 N N . LEU A 1 94 ? 9.018 9.080 10.067 1.00 90.69 94 LEU A N 1
ATOM 769 C CA . LEU A 1 94 ? 9.641 9.330 11.367 1.00 90.69 94 LEU A CA 1
ATOM 770 C C . LEU A 1 94 ? 9.788 8.039 12.176 1.00 90.69 94 LEU A C 1
ATOM 772 O O . LEU A 1 94 ? 10.898 7.707 12.586 1.00 90.69 94 LEU A O 1
ATOM 776 N N . ASN A 1 95 ? 8.708 7.270 12.334 1.00 89.19 95 ASN A N 1
ATOM 777 C CA . ASN A 1 95 ? 8.702 6.028 13.111 1.00 89.19 95 ASN A CA 1
ATOM 778 C C . ASN A 1 95 ? 9.579 4.937 12.479 1.00 89.19 95 ASN A C 1
ATOM 780 O O . ASN A 1 95 ? 10.184 4.118 13.170 1.00 89.19 95 ASN A O 1
ATOM 784 N N . LYS A 1 96 ? 9.700 4.940 11.147 1.00 87.06 96 LYS A N 1
ATOM 785 C CA . LYS A 1 96 ? 10.609 4.057 10.409 1.00 87.06 96 LYS A CA 1
ATOM 786 C C . LYS A 1 96 ? 12.039 4.605 10.305 1.00 87.06 96 LYS A C 1
ATOM 788 O O . LYS A 1 96 ? 12.903 3.929 9.746 1.00 87.06 96 LYS A O 1
ATOM 793 N N . HIS A 1 97 ? 12.295 5.810 10.814 1.00 87.31 97 HIS A N 1
ATOM 794 C CA . HIS A 1 97 ? 13.585 6.500 10.751 1.00 87.31 97 HIS A CA 1
ATOM 795 C C . HIS A 1 97 ? 14.151 6.613 9.328 1.00 87.31 97 HIS A C 1
ATOM 797 O O . HIS A 1 97 ? 15.346 6.441 9.100 1.00 87.31 97 HIS A O 1
ATOM 803 N N . CYS A 1 98 ? 13.299 6.894 8.339 1.00 86.69 98 CYS A N 1
ATOM 804 C CA . CYS A 1 98 ? 13.702 6.927 6.934 1.00 86.69 98 CYS A CA 1
ATOM 805 C C . CYS A 1 98 ? 13.509 8.269 6.218 1.00 86.69 98 CYS A C 1
ATOM 807 O O . CYS A 1 98 ? 13.530 8.285 4.989 1.00 86.69 98 CYS A O 1
ATOM 809 N N . ALA A 1 99 ? 13.385 9.379 6.952 1.00 86.56 99 ALA A N 1
ATOM 810 C CA . ALA A 1 99 ? 13.236 10.732 6.391 1.00 86.56 99 ALA A CA 1
ATOM 811 C C . ALA A 1 99 ? 14.331 11.088 5.384 1.00 86.56 99 ALA A C 1
ATOM 813 O O . ALA A 1 99 ? 14.044 11.492 4.261 1.00 86.56 99 ALA A O 1
ATOM 814 N N . ASN A 1 100 ? 15.588 10.790 5.726 1.00 86.19 100 ASN A N 1
ATOM 815 C CA . ASN A 1 100 ? 16.736 11.054 4.857 1.00 86.19 100 ASN A CA 1
ATOM 816 C C . ASN A 1 100 ? 16.606 10.444 3.452 1.00 86.19 100 ASN A C 1
ATOM 818 O O . ASN A 1 100 ? 17.161 10.990 2.506 1.00 86.19 100 ASN A O 1
ATOM 822 N N . ARG A 1 101 ? 15.861 9.339 3.296 1.00 88.00 101 ARG A N 1
ATOM 823 C CA . ARG A 1 101 ? 15.649 8.703 1.989 1.00 88.00 101 ARG A CA 1
ATOM 824 C C . ARG A 1 101 ? 14.849 9.599 1.041 1.00 88.00 101 ARG A C 1
ATOM 826 O O . ARG A 1 101 ? 15.069 9.547 -0.164 1.00 88.00 101 ARG A O 1
ATOM 833 N N . TYR A 1 102 ? 13.938 10.409 1.566 1.00 91.62 102 TYR A N 1
ATOM 834 C CA . TYR A 1 102 ? 12.961 11.159 0.779 1.00 91.62 102 TYR A CA 1
ATOM 835 C C . TYR A 1 102 ? 13.246 12.662 0.708 1.00 91.62 102 TYR A C 1
ATOM 837 O O . TYR A 1 102 ? 12.450 13.375 0.119 1.00 91.62 102 TYR A O 1
ATOM 845 N N . LYS A 1 103 ? 14.391 13.143 1.214 1.00 89.69 103 LYS A N 1
ATOM 846 C CA . LYS A 1 103 ? 14.786 14.571 1.207 1.00 89.69 103 LYS A CA 1
ATOM 847 C C . LYS A 1 103 ? 14.748 15.272 -0.156 1.00 89.69 103 LYS A C 1
ATOM 849 O O . LYS A 1 103 ? 14.666 16.487 -0.223 1.00 89.69 103 LYS A O 1
ATOM 854 N N . HIS A 1 104 ? 14.839 14.510 -1.242 1.00 87.75 104 HIS A N 1
ATOM 855 C CA . HIS A 1 104 ? 14.728 15.027 -2.608 1.00 87.75 104 HIS A CA 1
ATOM 856 C C . HIS A 1 104 ? 13.275 15.347 -3.017 1.00 87.75 104 HIS A C 1
ATOM 858 O O . HIS A 1 104 ? 13.057 15.878 -4.099 1.00 87.75 104 HIS A O 1
ATOM 864 N N . GLN A 1 105 ? 12.281 14.988 -2.200 1.00 89.88 105 GLN A N 1
ATOM 865 C CA . GLN A 1 105 ? 10.859 15.224 -2.448 1.00 89.88 105 GLN A CA 1
ATOM 866 C C . GLN A 1 105 ? 10.359 16.365 -1.568 1.00 89.88 105 GLN A C 1
ATOM 868 O O . GLN A 1 105 ? 10.742 16.451 -0.405 1.00 89.88 105 GLN A O 1
ATOM 873 N N . SER A 1 106 ? 9.422 17.168 -2.074 1.00 91.50 106 SER A N 1
ATOM 874 C CA . SER A 1 106 ? 8.891 18.345 -1.368 1.00 91.50 106 SER A CA 1
ATOM 875 C C . SER A 1 106 ? 8.309 18.040 0.016 1.00 91.50 106 SER A C 1
ATOM 877 O O . SER A 1 106 ? 8.386 18.874 0.909 1.00 91.50 106 SER A O 1
ATOM 879 N N . PHE A 1 107 ? 7.732 16.850 0.201 1.00 92.88 107 PHE A N 1
ATOM 880 C CA . PHE A 1 107 ? 7.098 16.441 1.457 1.00 92.88 107 PHE A CA 1
ATOM 881 C C . PHE A 1 107 ? 7.936 15.456 2.284 1.00 92.88 107 PHE A C 1
ATOM 883 O O . PHE A 1 107 ? 7.503 15.061 3.363 1.00 92.88 107 PHE A O 1
ATOM 890 N N . GLU A 1 108 ? 9.103 15.037 1.783 1.00 94.56 108 GLU A N 1
ATOM 891 C CA . GLU A 1 108 ? 9.999 14.068 2.430 1.00 94.56 108 GLU A CA 1
ATOM 892 C C . GLU A 1 108 ? 9.340 12.737 2.858 1.00 94.56 108 GLU A C 1
ATOM 894 O O . GLU A 1 108 ? 9.692 12.131 3.875 1.00 94.56 108 GLU A O 1
ATOM 899 N N . VAL A 1 109 ? 8.390 12.229 2.071 1.00 95.75 109 VAL A N 1
ATOM 900 C CA . VAL A 1 109 ? 7.624 11.006 2.372 1.00 95.75 109 VAL A CA 1
ATOM 901 C C . VAL A 1 109 ? 7.606 10.036 1.192 1.00 95.75 109 VAL A C 1
ATOM 903 O O . VAL A 1 109 ? 7.872 10.443 0.068 1.00 95.75 109 VAL A O 1
ATOM 906 N N . PRO A 1 110 ? 7.299 8.741 1.393 1.00 95.38 110 PRO A N 1
ATOM 907 C CA . PRO A 1 110 ? 7.012 7.857 0.268 1.00 95.38 110 PRO A CA 1
ATOM 908 C C . PRO A 1 110 ? 5.740 8.294 -0.469 1.00 95.38 110 PRO A C 1
ATOM 910 O O . PRO A 1 110 ? 4.719 8.576 0.155 1.00 95.38 110 PRO A O 1
ATOM 913 N N . SER A 1 111 ? 5.766 8.228 -1.798 1.00 95.50 111 SER A N 1
ATOM 914 C CA . SER A 1 111 ? 4.592 8.472 -2.641 1.00 95.50 111 SER A CA 1
ATOM 915 C C . SER A 1 111 ? 3.525 7.388 -2.477 1.00 95.50 111 SER A C 1
ATOM 917 O O . SER A 1 111 ? 2.340 7.663 -2.629 1.00 95.50 111 SER A O 1
ATOM 919 N N . ILE A 1 112 ? 3.926 6.143 -2.192 1.00 96.31 112 ILE A N 1
ATOM 920 C CA . ILE A 1 112 ? 3.009 5.004 -2.057 1.00 96.31 112 ILE A CA 1
ATOM 921 C C . ILE A 1 112 ? 3.450 4.098 -0.907 1.00 96.31 112 ILE A C 1
ATOM 923 O O . ILE A 1 112 ? 4.642 3.836 -0.735 1.00 96.31 112 ILE A O 1
ATOM 927 N N . VAL A 1 113 ? 2.491 3.551 -0.157 1.00 96.50 113 VAL A N 1
ATOM 928 C CA . VAL A 1 113 ? 2.723 2.477 0.823 1.00 96.50 113 VAL A CA 1
ATOM 929 C C . VAL A 1 113 ? 1.730 1.330 0.653 1.00 96.50 113 VAL A C 1
ATOM 931 O O . VAL A 1 113 ? 0.531 1.541 0.506 1.00 96.50 113 VAL A O 1
ATOM 934 N N . GLN A 1 114 ? 2.208 0.089 0.705 1.00 97.06 114 GLN A N 1
ATOM 935 C CA . GLN A 1 114 ? 1.372 -1.109 0.712 1.00 97.06 114 GLN A CA 1
ATOM 936 C C . GLN A 1 114 ? 0.912 -1.425 2.133 1.00 97.06 114 GLN A C 1
ATOM 938 O O . GLN A 1 114 ? 1.728 -1.584 3.047 1.00 97.06 114 GLN A O 1
ATOM 943 N N . ILE A 1 115 ? -0.398 -1.579 2.297 1.00 96.06 115 ILE A N 1
ATOM 944 C CA . ILE A 1 115 ? -1.040 -1.647 3.608 1.00 96.06 115 ILE A CA 1
ATOM 945 C C . ILE A 1 115 ? -1.854 -2.920 3.801 1.00 96.06 115 ILE A C 1
ATOM 947 O O . ILE A 1 115 ? -2.380 -3.517 2.854 1.00 96.06 115 ILE A O 1
ATOM 951 N N . ARG A 1 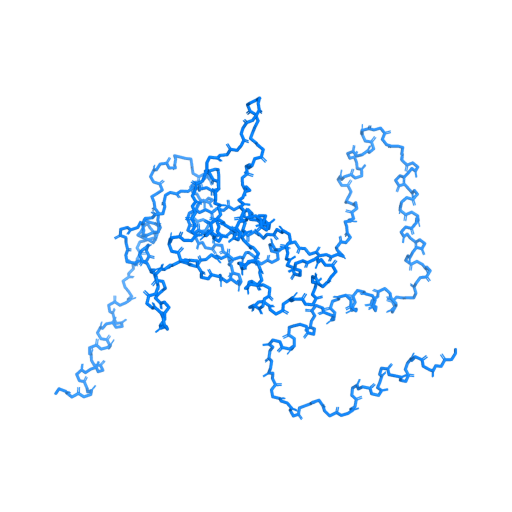116 ? -1.998 -3.281 5.074 1.00 94.38 116 ARG A N 1
ATOM 952 C CA . ARG A 1 116 ? -3.012 -4.177 5.624 1.00 94.38 116 ARG A CA 1
ATOM 953 C C . ARG A 1 116 ? -3.717 -3.443 6.745 1.00 94.38 116 ARG A C 1
ATOM 955 O O . ARG A 1 116 ? -3.100 -3.095 7.748 1.00 94.38 116 ARG A O 1
ATOM 962 N N . PHE A 1 117 ? -5.008 -3.216 6.571 1.00 92.81 117 PHE A N 1
ATOM 963 C CA . PHE A 1 117 ? -5.805 -2.515 7.562 1.00 92.81 117 PHE A CA 1
ATOM 964 C C . PHE A 1 117 ? -7.134 -3.232 7.730 1.00 92.81 117 PHE A C 1
ATOM 966 O O . PHE A 1 117 ? -7.981 -3.191 6.841 1.00 92.81 117 PHE A O 1
ATOM 973 N N . MET A 1 118 ? -7.299 -3.930 8.856 1.00 90.25 118 MET A N 1
ATOM 974 C CA . MET A 1 118 ? -8.456 -4.797 9.098 1.00 90.25 118 MET A CA 1
ATOM 975 C C . MET A 1 118 ? -8.633 -5.824 7.956 1.00 90.25 118 MET A C 1
ATOM 977 O O . MET A 1 118 ? -7.691 -6.534 7.609 1.00 90.25 118 MET A O 1
ATOM 981 N N . GLY A 1 119 ? -9.820 -5.889 7.345 1.00 90.19 119 GLY A N 1
ATOM 982 C CA . GLY A 1 119 ? -10.102 -6.704 6.161 1.00 90.19 119 GLY A CA 1
ATOM 983 C C . GLY A 1 119 ? -9.663 -6.080 4.833 1.00 90.19 119 GLY A C 1
ATOM 984 O O . GLY A 1 119 ? -9.977 -6.625 3.774 1.00 90.19 119 GLY A O 1
ATOM 985 N N . CYS A 1 120 ? -8.956 -4.946 4.858 1.00 94.38 120 CYS A N 1
ATOM 986 C CA . CYS A 1 120 ? -8.541 -4.215 3.666 1.00 94.38 120 CYS A CA 1
ATOM 987 C C . CYS A 1 120 ? -7.081 -4.506 3.284 1.00 94.38 120 CYS A C 1
ATOM 989 O O . CYS A 1 120 ? -6.185 -4.565 4.134 1.00 94.38 120 CYS A O 1
ATOM 991 N N . LYS A 1 121 ? -6.837 -4.660 1.979 1.00 95.25 121 LYS A N 1
ATOM 992 C CA . LYS A 1 121 ? -5.507 -4.807 1.370 1.00 95.25 121 LYS A CA 1
ATOM 993 C C . LYS A 1 121 ? -5.421 -3.931 0.130 1.00 95.25 121 LYS A C 1
ATOM 995 O O . LYS A 1 121 ? -6.296 -4.001 -0.729 1.00 95.25 121 LYS A O 1
ATOM 1000 N N . GLY A 1 122 ? -4.298 -3.240 -0.013 1.00 96.25 122 GLY A N 1
ATOM 1001 C CA . GLY A 1 122 ? -3.990 -2.471 -1.209 1.00 96.25 122 GLY A CA 1
ATOM 1002 C C . GLY A 1 122 ? -2.785 -1.576 -0.987 1.00 96.25 122 GLY A C 1
ATOM 1003 O O . GLY A 1 122 ? -1.904 -1.903 -0.185 1.00 96.25 122 GLY A O 1
ATOM 1004 N N . ILE A 1 123 ? -2.779 -0.453 -1.686 1.00 98.06 123 ILE A N 1
ATOM 1005 C CA . ILE A 1 123 ? -1.823 0.630 -1.506 1.00 98.06 123 ILE A CA 1
ATOM 1006 C C . ILE A 1 123 ? -2.535 1.908 -1.054 1.00 98.06 123 ILE A C 1
ATOM 1008 O O . ILE A 1 123 ? -3.715 2.097 -1.346 1.00 98.06 123 ILE A O 1
ATOM 1012 N N . LEU A 1 124 ? -1.821 2.785 -0.356 1.00 98.25 124 LEU A N 1
ATOM 1013 C CA . LEU A 1 124 ? -2.215 4.175 -0.149 1.00 98.25 124 LEU A CA 1
ATOM 1014 C C . LEU A 1 124 ? -1.240 5.072 -0.892 1.00 98.25 124 LEU A C 1
ATOM 1016 O O . LEU A 1 124 ? -0.028 4.937 -0.722 1.00 98.25 124 LEU A O 1
ATOM 1020 N N . VAL A 1 125 ? -1.787 5.967 -1.700 1.00 98.06 125 VAL A N 1
ATOM 1021 C CA . VAL A 1 125 ? -1.054 7.019 -2.396 1.00 98.06 125 VAL A CA 1
ATOM 1022 C C . VAL A 1 125 ? -1.018 8.251 -1.499 1.00 98.06 125 VAL A C 1
ATOM 1024 O O . VAL A 1 125 ? -2.028 8.599 -0.886 1.00 98.06 125 VAL A O 1
ATOM 1027 N N . HIS A 1 126 ? 0.141 8.891 -1.384 1.00 97.81 126 HIS A N 1
ATOM 1028 C CA . HIS A 1 126 ? 0.280 10.163 -0.684 1.00 97.81 126 HIS A CA 1
ATOM 1029 C C . HIS A 1 126 ? -0.531 11.243 -1.395 1.00 97.81 126 HIS A C 1
ATOM 1031 O O . HIS A 1 126 ? -0.366 11.464 -2.592 1.00 97.81 126 HIS A O 1
ATOM 1037 N N . ASP A 1 127 ? -1.406 11.901 -0.643 1.00 97.31 127 ASP A N 1
ATOM 1038 C CA . ASP A 1 127 ? -2.232 12.983 -1.141 1.00 97.31 127 ASP A CA 1
ATOM 1039 C C . ASP A 1 127 ? -2.247 14.168 -0.162 1.00 97.31 127 ASP A C 1
ATOM 1041 O O . ASP A 1 127 ? -2.923 14.108 0.873 1.00 97.31 127 ASP A O 1
ATOM 1045 N N . PRO A 1 128 ? -1.545 15.266 -0.494 1.00 96.38 128 PRO A N 1
ATOM 1046 C CA . PRO A 1 128 ? -1.505 16.461 0.345 1.00 96.38 128 PRO A CA 1
ATOM 1047 C C . PRO A 1 128 ? -2.868 17.118 0.573 1.00 96.38 128 PRO A C 1
ATOM 1049 O O . PRO A 1 128 ? -3.093 17.725 1.616 1.00 96.38 128 PRO A O 1
ATOM 1052 N N . SER A 1 129 ? -3.814 16.986 -0.365 1.00 95.88 129 SER A N 1
ATOM 1053 C CA . SER A 1 129 ? -5.145 17.589 -0.205 1.00 95.88 129 SER A CA 1
ATOM 1054 C C . SER A 1 129 ? -5.937 16.955 0.943 1.00 95.88 129 SER A C 1
ATOM 1056 O O . SER A 1 129 ? -6.871 17.561 1.472 1.00 95.88 129 SER A O 1
ATOM 1058 N N . LEU A 1 130 ? -5.549 15.748 1.373 1.00 95.94 130 LEU A N 1
ATOM 1059 C CA . LEU A 1 130 ? -6.236 15.037 2.440 1.00 95.94 130 LEU A CA 1
ATOM 1060 C C . LEU A 1 130 ? -6.018 15.675 3.816 1.00 95.94 130 LEU A C 1
ATOM 1062 O O . LEU A 1 130 ? -6.905 15.574 4.663 1.00 95.94 130 LEU A O 1
ATOM 1066 N N . ASP A 1 131 ? -4.915 16.399 4.022 1.00 94.19 131 ASP A N 1
ATOM 1067 C CA . ASP A 1 131 ? -4.650 17.102 5.284 1.00 94.19 131 ASP A CA 1
ATOM 1068 C C . ASP A 1 131 ? -5.746 18.140 5.611 1.00 94.19 131 ASP A C 1
ATOM 1070 O O . ASP A 1 131 ? -6.057 18.364 6.781 1.00 94.19 131 ASP A O 1
ATOM 1074 N N . PHE A 1 132 ? -6.408 18.700 4.590 1.00 94.00 132 PHE A N 1
ATOM 1075 C CA . PHE A 1 132 ? -7.515 19.655 4.746 1.00 94.00 132 PHE A CA 1
ATOM 1076 C C . PHE A 1 132 ? -8.880 18.989 4.979 1.00 94.00 132 PHE A C 1
ATOM 1078 O O . PHE A 1 132 ? -9.825 19.643 5.410 1.00 94.00 132 PHE A O 1
ATOM 1085 N N . SER A 1 133 ? -9.002 17.684 4.723 1.00 92.25 133 SER A N 1
ATOM 1086 C CA . SER A 1 133 ? -10.260 16.935 4.883 1.00 92.25 133 SER A CA 1
ATOM 1087 C C . SER A 1 133 ? -10.526 16.479 6.323 1.00 92.25 133 SER A C 1
ATOM 1089 O O . SER A 1 133 ? -11.591 15.949 6.639 1.00 92.25 133 SER A O 1
ATOM 1091 N N . GLY A 1 134 ? -9.520 16.597 7.194 1.00 91.62 134 GLY A N 1
ATOM 1092 C CA . GLY A 1 134 ? -9.550 16.036 8.539 1.00 91.62 134 GLY A CA 1
ATOM 1093 C C . GLY A 1 134 ? -9.409 14.511 8.593 1.00 91.62 134 GLY A C 1
ATOM 1094 O O . GLY A 1 134 ? -9.449 13.970 9.701 1.00 91.62 134 GLY A O 1
ATOM 1095 N N . LYS A 1 135 ? -9.212 13.820 7.461 1.00 95.31 135 LYS A N 1
ATOM 1096 C CA . LYS A 1 135 ? -8.953 12.373 7.370 1.00 95.31 135 LYS A CA 1
ATOM 1097 C C . LYS A 1 135 ? -7.461 12.083 7.186 1.00 95.31 135 LYS A C 1
ATOM 1099 O O . LYS A 1 135 ? -6.746 12.823 6.528 1.00 95.31 135 LYS A O 1
ATOM 1104 N N . ASP A 1 136 ? -7.012 10.963 7.738 1.00 96.56 136 ASP A N 1
ATOM 1105 C CA . ASP A 1 136 ? -5.677 10.402 7.513 1.00 96.56 136 ASP A CA 1
ATOM 1106 C C . ASP A 1 136 ? -5.657 9.371 6.385 1.00 96.56 136 ASP A C 1
ATOM 1108 O O . ASP A 1 136 ? -4.641 9.219 5.710 1.00 96.56 136 ASP A O 1
ATOM 1112 N N . VAL A 1 137 ? -6.755 8.630 6.203 1.00 97.88 137 VAL A N 1
ATOM 1113 C CA . VAL A 1 137 ? -6.835 7.517 5.248 1.00 97.88 137 VAL A CA 1
ATOM 1114 C C . VAL A 1 137 ? -8.179 7.514 4.530 1.00 97.88 137 VAL A C 1
ATOM 1116 O O . VAL A 1 137 ? -9.234 7.495 5.160 1.00 97.88 137 VAL A O 1
ATOM 1119 N N . ILE A 1 138 ? -8.148 7.421 3.206 1.00 97.75 138 ILE A N 1
ATOM 1120 C CA . ILE A 1 138 ? -9.310 7.041 2.399 1.00 97.75 138 ILE A CA 1
ATOM 1121 C C . ILE A 1 138 ? -9.027 5.672 1.797 1.00 97.75 138 ILE A C 1
ATOM 1123 O O . ILE A 1 138 ? -8.069 5.502 1.043 1.00 97.75 138 ILE A O 1
ATOM 1127 N N . LEU A 1 139 ? -9.873 4.701 2.115 1.00 97.94 139 LEU A N 1
ATOM 1128 C CA . LEU A 1 139 ? -9.885 3.398 1.467 1.00 97.94 139 LEU A CA 1
ATOM 1129 C C . LEU A 1 139 ? -10.898 3.368 0.324 1.00 97.94 139 LEU A C 1
ATOM 1131 O O . LEU A 1 139 ? -11.904 4.073 0.365 1.00 97.94 139 LEU A O 1
ATOM 1135 N N . ARG A 1 140 ? -10.672 2.487 -0.650 1.00 97.81 140 ARG A N 1
ATOM 1136 C CA . ARG A 1 140 ? -11.640 2.162 -1.706 1.00 97.81 140 ARG A CA 1
ATOM 1137 C C . ARG A 1 140 ? -12.382 0.863 -1.422 1.00 97.81 140 ARG A C 1
ATOM 1139 O O . ARG A 1 140 ? -11.830 -0.043 -0.792 1.00 97.81 140 ARG A O 1
ATOM 1146 N N . GLU A 1 141 ? -13.610 0.744 -1.917 1.00 96.25 141 GLU A N 1
ATOM 1147 C CA . GLU A 1 141 ? -14.420 -0.476 -1.814 1.00 96.25 141 GLU A CA 1
ATOM 1148 C C . GLU A 1 141 ? -13.668 -1.712 -2.311 1.00 96.25 141 GLU A C 1
ATOM 1150 O O . GLU A 1 141 ? -13.644 -2.728 -1.612 1.00 96.25 141 GLU A O 1
ATOM 1155 N N . SER A 1 142 ? -12.951 -1.623 -3.434 1.00 96.12 142 SER A N 1
ATOM 1156 C CA . SER A 1 142 ? -12.187 -2.762 -3.934 1.00 96.12 142 SER A CA 1
ATOM 1157 C C . SER A 1 142 ? -11.062 -3.190 -2.989 1.00 96.12 142 SER A C 1
ATOM 1159 O O . SER A 1 142 ? -10.672 -4.361 -2.997 1.00 96.12 142 SER A O 1
ATOM 1161 N N . GLN A 1 143 ? -10.545 -2.313 -2.119 1.00 96.75 143 GLN A N 1
ATOM 1162 C CA . GLN A 1 143 ? -9.538 -2.685 -1.121 1.00 96.75 143 GLN A CA 1
ATOM 1163 C C . GLN A 1 143 ? -10.119 -3.566 -0.014 1.00 96.75 143 GLN A C 1
ATOM 1165 O O . GLN A 1 143 ? -9.370 -4.350 0.578 1.00 96.75 143 GLN A O 1
ATOM 1170 N N . LYS A 1 144 ? -11.427 -3.487 0.248 1.00 95.00 144 LYS A N 1
ATOM 1171 C CA . LYS A 1 144 ? -12.123 -4.263 1.276 1.00 95.00 144 LYS A CA 1
ATOM 1172 C C . LYS A 1 144 ? -12.327 -5.699 0.805 1.00 95.00 144 LYS A C 1
ATOM 1174 O O . LYS A 1 144 ? -13.113 -5.996 -0.087 1.00 95.00 144 LYS A O 1
ATOM 1179 N N . LYS A 1 145 ? -11.577 -6.626 1.398 1.00 91.94 145 LYS A N 1
ATOM 1180 C CA . LYS A 1 145 ? -11.538 -8.023 0.953 1.00 91.94 145 LYS A CA 1
ATOM 1181 C C . LYS A 1 145 ? -12.474 -8.945 1.741 1.00 91.94 145 LYS A C 1
ATOM 1183 O O . LYS A 1 145 ? -12.814 -10.010 1.226 1.00 91.94 145 LYS A O 1
ATOM 1188 N N . PHE A 1 146 ? -12.845 -8.552 2.959 1.00 89.50 146 PHE A N 1
ATOM 1189 C CA . PHE A 1 146 ? -13.881 -9.162 3.797 1.00 89.50 146 PHE A CA 1
ATOM 1190 C C . PHE A 1 146 ? -14.357 -8.155 4.859 1.00 89.50 146 PHE A C 1
ATOM 1192 O O . PHE A 1 146 ? -13.681 -7.153 5.117 1.00 89.50 146 PHE A O 1
ATOM 1199 N N . GLU A 1 147 ? -15.515 -8.412 5.467 1.00 88.31 147 GLU A N 1
ATOM 1200 C CA . GLU A 1 147 ? -16.049 -7.586 6.554 1.00 88.31 147 GLU A CA 1
ATOM 1201 C C . GLU A 1 147 ? -15.280 -7.838 7.847 1.00 88.31 147 GLU A C 1
ATOM 1203 O O . GLU A 1 147 ? -15.154 -8.978 8.300 1.00 88.31 147 GLU A O 1
ATOM 1208 N N . TRP A 1 148 ? -14.781 -6.770 8.462 1.00 86.69 148 TRP A N 1
ATOM 1209 C CA . TRP A 1 148 ? -14.133 -6.875 9.760 1.00 86.69 148 TRP A CA 1
ATOM 1210 C C . TRP A 1 148 ? -15.181 -7.012 10.861 1.00 86.69 148 TRP A C 1
ATOM 1212 O O . TRP A 1 148 ? -16.127 -6.229 10.938 1.00 86.69 148 TRP A O 1
ATOM 1222 N N . ASN A 1 149 ? -15.010 -7.998 11.737 1.00 82.31 149 ASN A N 1
ATOM 1223 C CA . ASN A 1 149 ? -15.995 -8.278 12.771 1.00 82.31 149 ASN A CA 1
ATOM 1224 C C . ASN A 1 149 ? -15.797 -7.348 13.978 1.00 82.31 149 ASN A C 1
ATOM 1226 O O . ASN A 1 149 ? -14.996 -7.633 14.862 1.00 82.31 149 ASN A O 1
ATOM 1230 N N . PHE A 1 150 ? -16.554 -6.251 14.060 1.00 75.44 150 PHE A N 1
ATOM 1231 C CA . PHE A 1 150 ? -16.496 -5.314 15.194 1.00 75.44 150 PHE A CA 1
ATOM 1232 C C . PHE A 1 150 ? -17.195 -5.808 16.472 1.00 75.44 150 PHE A C 1
ATOM 1234 O O . PHE A 1 150 ? -17.213 -5.095 17.475 1.00 75.44 150 PHE A O 1
ATOM 1241 N N . ASN A 1 151 ? -17.770 -7.011 16.482 1.00 67.56 151 ASN A N 1
ATOM 1242 C CA . ASN A 1 151 ? -18.489 -7.530 17.648 1.00 67.56 151 ASN A CA 1
ATOM 1243 C C . ASN A 1 151 ? -17.600 -8.323 18.612 1.00 67.56 151 ASN A C 1
ATOM 1245 O O . ASN A 1 151 ? -18.002 -8.575 19.745 1.00 67.56 151 ASN A O 1
ATOM 1249 N N . THR A 1 152 ? -16.381 -8.682 18.210 1.00 64.25 152 THR A N 1
ATOM 1250 C CA . THR A 1 152 ? -15.481 -9.522 19.012 1.00 64.25 152 THR A CA 1
ATOM 1251 C C . THR A 1 152 ? -14.495 -8.690 19.822 1.00 64.25 152 THR A C 1
ATOM 1253 O O . THR A 1 152 ? -14.170 -7.562 19.462 1.00 64.25 152 THR A O 1
ATOM 1256 N N . ILE A 1 153 ? -13.958 -9.247 20.913 1.00 61.81 153 ILE A N 1
ATOM 1257 C CA . ILE A 1 153 ? -13.020 -8.519 21.787 1.00 61.81 153 ILE A CA 1
ATOM 1258 C C . ILE A 1 153 ? -11.768 -8.062 21.015 1.00 61.81 153 ILE A C 1
ATOM 1260 O O . ILE A 1 153 ? -11.351 -6.922 21.203 1.00 61.81 153 ILE A O 1
ATOM 1264 N N . LYS A 1 154 ? -11.185 -8.876 20.111 1.00 64.06 154 LYS A N 1
ATOM 1265 C CA . LYS A 1 154 ? -10.074 -8.381 19.271 1.00 64.06 154 LYS A CA 1
ATOM 1266 C C . LYS A 1 154 ? -10.503 -7.568 18.057 1.00 64.06 154 LYS A C 1
ATOM 1268 O O . LYS A 1 154 ? -9.744 -6.708 17.627 1.00 64.06 154 LYS A O 1
ATOM 1273 N N . GLY A 1 155 ? -11.695 -7.791 17.515 1.00 57.56 155 GLY A N 1
ATOM 1274 C CA . GLY A 1 155 ? -12.243 -6.927 16.473 1.00 57.56 155 GLY A CA 1
ATOM 1275 C C . GLY A 1 155 ? -12.517 -5.505 16.973 1.00 57.56 155 GLY A C 1
ATOM 1276 O O . GLY A 1 155 ? -12.337 -4.534 16.235 1.00 57.56 155 GLY A O 1
ATOM 1277 N N . ARG A 1 156 ? -12.855 -5.395 18.264 1.00 57.56 156 ARG A N 1
ATOM 1278 C CA . ARG A 1 156 ? -12.924 -4.175 19.078 1.00 57.56 156 ARG A CA 1
ATOM 1279 C C . ARG A 1 156 ? -11.607 -3.814 19.748 1.00 57.56 156 ARG A C 1
ATOM 1281 O O . ARG A 1 156 ? -11.647 -2.932 20.600 1.00 57.56 156 ARG A O 1
ATOM 1288 N N . LEU A 1 157 ? -10.476 -4.466 19.444 1.00 58.50 157 LEU A N 1
ATOM 1289 C CA . LEU A 1 157 ? -9.197 -4.077 20.041 1.00 58.50 157 LEU A CA 1
ATOM 1290 C C . LEU A 1 157 ? -8.860 -2.679 19.533 1.00 58.50 157 LEU A C 1
ATOM 1292 O O . LEU A 1 157 ? -8.239 -2.494 18.488 1.00 58.50 157 LEU A O 1
ATOM 1296 N N . LYS A 1 158 ? -9.352 -1.691 20.264 1.00 59.47 158 LYS A N 1
ATOM 1297 C CA . LYS A 1 158 ? -9.021 -0.307 20.071 1.00 59.47 158 LYS A CA 1
ATOM 1298 C C . LYS A 1 158 ? -7.758 -0.089 20.869 1.00 59.47 158 LYS A C 1
ATOM 1300 O O . LYS A 1 158 ? -7.688 -0.420 22.054 1.00 59.47 158 LYS A O 1
ATOM 1305 N N . TYR A 1 159 ? -6.739 0.418 20.201 1.00 61.06 159 TYR A N 1
ATOM 1306 C CA . TYR A 1 159 ? -5.569 0.888 20.911 1.00 61.06 159 TYR A CA 1
ATOM 1307 C C . TYR A 1 159 ? -5.996 2.197 21.564 1.00 61.06 159 TYR A C 1
ATOM 1309 O O . TYR A 1 159 ? -6.258 3.177 20.873 1.00 61.06 159 TYR A O 1
ATOM 1317 N N . THR A 1 160 ? -6.185 2.182 22.882 1.00 55.06 160 THR A N 1
ATOM 1318 C CA . THR A 1 160 ? -6.419 3.420 23.620 1.00 55.06 160 THR A CA 1
ATOM 1319 C C . THR A 1 160 ? -5.077 4.105 23.769 1.00 55.06 160 THR A C 1
ATOM 1321 O O . THR A 1 160 ? -4.184 3.603 24.462 1.00 55.06 160 THR A O 1
ATOM 1324 N N . GLU A 1 161 ? -4.914 5.242 23.105 1.00 55.56 161 GLU A N 1
ATOM 1325 C CA . GLU A 1 161 ? -3.738 6.066 23.319 1.00 55.56 161 GLU A CA 1
ATOM 1326 C C . GLU A 1 161 ? -3.773 6.588 24.763 1.00 55.56 161 GLU A C 1
ATOM 1328 O O . GLU A 1 161 ? -4.622 7.404 25.127 1.00 55.56 161 GLU A O 1
ATOM 1333 N N . LYS A 1 162 ? -2.849 6.099 25.603 1.00 50.19 162 LYS A N 1
ATOM 1334 C CA . LYS A 1 162 ? -2.802 6.381 27.052 1.00 50.19 162 LYS A CA 1
ATOM 1335 C C . LYS A 1 162 ? -2.766 7.875 27.399 1.00 50.19 162 LYS A C 1
ATOM 1337 O O . LYS A 1 162 ? -3.074 8.225 28.530 1.00 50.19 162 LYS A O 1
ATOM 1342 N N . LYS A 1 163 ? -2.365 8.736 26.457 1.00 53.41 163 LYS A N 1
ATOM 1343 C CA . LYS A 1 163 ? -2.202 10.180 26.669 1.00 53.41 163 LYS A CA 1
ATOM 1344 C C . LYS A 1 163 ? -3.462 11.005 26.390 1.00 53.41 163 LYS A C 1
ATOM 1346 O O . LYS A 1 163 ? -3.583 12.076 26.965 1.00 53.41 163 LYS A O 1
ATOM 1351 N N . GLN A 1 164 ? -4.368 10.548 25.520 1.00 58.06 164 GLN A N 1
ATOM 1352 C CA . GLN A 1 164 ? -5.510 11.363 25.060 1.00 58.06 164 GLN A CA 1
ATOM 1353 C C . GLN A 1 164 ? -6.851 10.613 25.026 1.00 58.06 164 GLN A C 1
ATOM 1355 O O . GLN A 1 164 ? -7.859 11.189 24.632 1.00 58.06 164 GLN A O 1
ATOM 1360 N N . GLY A 1 165 ? -6.894 9.331 25.412 1.00 66.00 165 GLY A N 1
ATOM 1361 C CA . GLY A 1 165 ? -8.143 8.557 25.466 1.00 66.00 165 GLY A CA 1
ATOM 1362 C C . GLY A 1 165 ? -8.766 8.253 24.097 1.00 66.00 165 GLY A C 1
ATOM 1363 O O . GLY A 1 165 ? -9.884 7.747 24.027 1.00 66.00 165 GLY A O 1
ATOM 1364 N N . ARG A 1 166 ? -8.049 8.535 23.003 1.00 73.06 166 ARG A N 1
ATOM 1365 C CA . ARG A 1 166 ? -8.511 8.298 21.632 1.00 73.06 166 ARG A CA 1
ATOM 1366 C C . ARG A 1 166 ? -8.560 6.814 21.326 1.00 73.06 166 ARG A C 1
ATOM 1368 O O . ARG A 1 166 ? -7.720 6.039 21.790 1.00 73.06 166 ARG A O 1
ATOM 1375 N N . THR A 1 167 ? -9.540 6.433 20.513 1.00 80.19 167 THR A N 1
ATOM 1376 C CA . THR A 1 167 ? -9.761 5.039 20.139 1.00 80.19 167 THR A CA 1
ATOM 1377 C C . THR A 1 167 ? -9.589 4.851 18.639 1.00 80.19 167 THR A C 1
ATOM 1379 O O . THR A 1 167 ? -10.128 5.605 17.831 1.00 80.19 167 THR A O 1
ATOM 1382 N N . GLY A 1 168 ? -8.805 3.848 18.264 1.00 84.50 168 GLY A N 1
ATOM 1383 C CA . GLY A 1 168 ? -8.434 3.627 16.874 1.00 84.50 168 GLY A CA 1
ATOM 1384 C C . GLY A 1 168 ? -7.796 2.268 16.651 1.00 84.50 168 GLY A C 1
ATOM 1385 O O . GLY A 1 168 ? -7.799 1.401 17.532 1.00 84.50 168 GLY A O 1
ATOM 1386 N N . ARG A 1 169 ? -7.243 2.082 15.458 1.00 87.69 169 ARG A N 1
ATOM 1387 C CA . ARG A 1 169 ? -6.763 0.800 14.943 1.00 87.69 169 ARG A CA 1
ATOM 1388 C C . ARG A 1 169 ? -5.379 0.937 14.335 1.00 87.69 169 ARG A C 1
ATOM 1390 O O . ARG A 1 169 ? -4.966 2.013 13.923 1.00 87.69 169 ARG A O 1
ATOM 1397 N N . LEU A 1 170 ? -4.674 -0.185 14.262 1.00 88.88 170 LEU A N 1
ATOM 1398 C CA . LEU A 1 170 ? -3.359 -0.237 13.644 1.00 88.88 170 LEU A CA 1
ATOM 1399 C C . LEU A 1 170 ? -3.468 -0.501 12.145 1.00 88.88 170 LEU A C 1
ATOM 1401 O O . LEU A 1 170 ? -3.990 -1.533 11.720 1.00 88.88 170 LEU A O 1
ATOM 1405 N N . LEU A 1 171 ? -2.928 0.421 11.362 1.00 93.12 171 LEU A N 1
ATOM 1406 C CA . LEU A 1 171 ? -2.673 0.282 9.941 1.00 93.12 171 LEU A CA 1
ATOM 1407 C C . LEU A 1 171 ? -1.291 -0.327 9.746 1.00 93.12 171 LEU A C 1
ATOM 1409 O O . LEU A 1 171 ? -0.270 0.315 9.973 1.00 93.12 171 LEU A O 1
ATOM 1413 N N . GLY A 1 172 ? -1.264 -1.597 9.358 1.00 93.19 172 GLY A N 1
ATOM 1414 C CA . GLY A 1 172 ? -0.032 -2.329 9.127 1.00 93.19 172 GLY A CA 1
ATOM 1415 C C . GLY A 1 172 ? 0.549 -2.017 7.754 1.00 93.19 172 GLY A C 1
ATOM 1416 O O . GLY A 1 172 ? -0.154 -2.056 6.748 1.00 93.19 172 GLY A O 1
ATOM 1417 N N . ILE A 1 173 ? 1.850 -1.761 7.699 1.00 93.12 173 ILE A N 1
ATOM 1418 C CA . ILE A 1 173 ? 2.586 -1.491 6.463 1.00 93.12 173 ILE A CA 1
ATOM 1419 C C . ILE A 1 173 ? 3.453 -2.708 6.139 1.00 93.12 173 ILE A C 1
ATOM 1421 O O . ILE A 1 173 ? 4.181 -3.245 6.990 1.00 93.12 173 ILE A O 1
ATOM 1425 N N . CYS A 1 174 ? 3.338 -3.188 4.900 1.00 92.12 174 CYS A N 1
ATOM 1426 C CA . CYS A 1 174 ? 4.043 -4.377 4.435 1.00 92.12 174 CYS A CA 1
ATOM 1427 C C . CYS A 1 174 ? 5.556 -4.128 4.344 1.00 92.12 174 CYS A C 1
ATOM 1429 O O . CYS A 1 174 ? 6.025 -3.021 4.072 1.00 92.12 174 CYS A O 1
ATOM 1431 N N . ARG A 1 175 ? 6.354 -5.177 4.576 1.00 87.38 175 ARG A N 1
ATOM 1432 C CA . ARG A 1 175 ? 7.818 -5.090 4.491 1.00 87.38 175 ARG A CA 1
ATOM 1433 C C . ARG A 1 175 ? 8.241 -4.723 3.066 1.00 87.38 175 ARG A C 1
ATOM 1435 O O . ARG A 1 175 ? 7.991 -5.491 2.148 1.00 87.38 175 ARG A O 1
ATOM 1442 N N . GLY A 1 176 ? 8.931 -3.591 2.915 1.00 86.38 176 GLY A N 1
ATOM 1443 C CA . GLY A 1 176 ? 9.354 -3.096 1.602 1.00 86.38 176 GLY A CA 1
ATOM 1444 C C . GLY A 1 176 ? 8.186 -2.669 0.714 1.00 86.38 176 GLY A C 1
ATOM 1445 O O . GLY A 1 176 ? 8.370 -2.561 -0.490 1.00 86.38 176 GLY A O 1
ATOM 1446 N N . GLY A 1 177 ? 7.003 -2.474 1.304 1.00 90.25 177 GLY A N 1
ATOM 1447 C CA . GLY A 1 177 ? 5.793 -2.055 0.610 1.00 90.25 177 GLY A CA 1
ATOM 1448 C C . GLY A 1 177 ? 5.732 -0.555 0.331 1.00 90.25 177 GLY A C 1
ATOM 1449 O O . GLY A 1 177 ? 4.775 -0.098 -0.277 1.00 90.25 177 GLY A O 1
ATOM 1450 N N . GLU A 1 178 ? 6.701 0.221 0.805 1.00 93.31 178 GLU A N 1
ATOM 1451 C CA . GLU A 1 178 ? 6.852 1.636 0.483 1.00 93.31 178 GLU A CA 1
ATOM 1452 C C . GLU A 1 178 ? 7.583 1.855 -0.846 1.00 93.31 178 GLU A C 1
ATOM 1454 O O . GLU A 1 178 ? 8.539 1.143 -1.163 1.00 93.31 178 GLU A O 1
ATOM 1459 N N . SER A 1 179 ? 7.186 2.891 -1.583 1.00 93.56 179 SER A N 1
ATOM 1460 C CA . SER A 1 179 ? 7.937 3.386 -2.735 1.00 93.56 179 SER A CA 1
ATOM 1461 C C . SER A 1 179 ? 9.341 3.807 -2.304 1.00 93.56 179 SER A C 1
ATOM 1463 O O . SER A 1 179 ? 9.485 4.545 -1.327 1.00 93.56 179 SER A O 1
ATOM 1465 N N . LYS A 1 180 ? 10.372 3.378 -3.038 1.00 89.81 180 LYS A N 1
ATOM 1466 C CA . LYS A 1 180 ? 11.767 3.738 -2.762 1.00 89.81 180 LYS A CA 1
ATOM 1467 C C . LYS A 1 180 ? 12.345 4.543 -3.927 1.00 89.81 180 LYS A C 1
ATOM 1469 O O . LYS A 1 180 ? 12.265 4.075 -5.061 1.00 89.81 180 LYS A O 1
ATOM 1474 N N . PRO A 1 181 ? 12.941 5.712 -3.659 1.00 84.12 181 PRO A N 1
ATOM 1475 C CA . PRO A 1 181 ? 13.642 6.486 -4.672 1.00 84.12 181 PRO A CA 1
ATOM 1476 C C . PRO A 1 181 ? 14.953 5.800 -5.065 1.00 84.12 181 PRO A C 1
ATOM 1478 O O . PRO A 1 181 ? 15.470 4.963 -4.319 1.00 84.12 181 PRO A O 1
ATOM 1481 N N . PHE A 1 182 ? 15.494 6.184 -6.223 1.00 78.88 182 PHE A N 1
ATOM 1482 C CA . PHE A 1 182 ? 16.787 5.707 -6.738 1.00 78.88 182 PHE A CA 1
ATOM 1483 C C . PHE A 1 182 ? 16.871 4.181 -6.926 1.00 78.88 182 PHE A C 1
ATOM 1485 O O . PHE A 1 182 ? 17.954 3.598 -6.912 1.00 78.88 182 PHE A O 1
ATOM 1492 N N . VAL A 1 183 ? 15.723 3.515 -7.096 1.00 75.44 183 VAL A N 1
ATOM 1493 C CA . VAL A 1 183 ? 15.668 2.105 -7.490 1.00 75.44 183 VAL A CA 1
ATOM 1494 C C . VAL A 1 183 ? 15.628 2.038 -9.008 1.00 75.44 183 VAL A C 1
ATOM 1496 O O . VAL A 1 183 ? 14.653 2.451 -9.630 1.00 75.44 183 VAL A O 1
ATOM 1499 N N . PHE A 1 184 ? 16.686 1.497 -9.600 1.00 73.00 184 PHE A N 1
ATOM 1500 C CA . PHE A 1 184 ? 16.760 1.295 -11.041 1.00 73.00 184 PHE A CA 1
ATOM 1501 C C . PHE A 1 184 ? 16.064 -0.011 -11.427 1.00 73.00 184 PHE A C 1
ATOM 1503 O O . PHE A 1 184 ? 16.406 -1.085 -10.921 1.00 73.00 184 PHE A O 1
ATOM 1510 N N . GLY A 1 185 ? 15.082 0.088 -12.324 1.00 74.50 185 GLY A N 1
ATOM 1511 C CA . GLY A 1 185 ? 14.492 -1.070 -12.984 1.00 74.50 185 GLY A CA 1
ATOM 1512 C C . GLY A 1 185 ? 15.508 -1.713 -13.923 1.00 74.50 185 GLY A C 1
ATOM 1513 O O . GLY A 1 185 ? 16.306 -1.025 -14.553 1.00 74.50 185 GLY A O 1
ATOM 1514 N N . ARG A 1 186 ? 15.492 -3.041 -14.009 1.00 81.56 186 ARG A N 1
ATOM 1515 C CA . ARG A 1 186 ? 16.293 -3.791 -14.980 1.00 81.56 186 ARG A CA 1
ATOM 1516 C C . ARG A 1 186 ? 15.361 -4.624 -15.836 1.00 81.56 186 ARG A C 1
ATOM 1518 O O . ARG A 1 186 ? 14.377 -5.165 -15.328 1.00 81.56 186 ARG A O 1
ATOM 1525 N N . LEU A 1 187 ? 15.693 -4.752 -17.114 1.00 87.44 187 LEU A N 1
ATOM 1526 C CA . LEU A 1 187 ? 14.981 -5.659 -17.997 1.00 87.44 187 LEU A CA 1
ATOM 1527 C C . LEU A 1 187 ? 15.289 -7.098 -17.584 1.00 87.44 187 LEU A C 1
ATOM 1529 O O . LEU A 1 187 ? 16.446 -7.512 -17.518 1.00 87.44 187 LEU A O 1
ATOM 1533 N N . ASN A 1 188 ? 14.241 -7.861 -17.283 1.00 89.69 188 ASN A N 1
ATOM 1534 C CA . ASN A 1 188 ? 14.362 -9.305 -17.145 1.00 89.69 188 ASN A CA 1
ATOM 1535 C C . ASN A 1 188 ? 14.194 -9.964 -18.526 1.00 89.69 188 ASN A C 1
ATOM 1537 O O . ASN A 1 188 ? 13.650 -9.369 -19.457 1.00 89.69 188 ASN A O 1
ATOM 1541 N N . LYS A 1 189 ? 14.617 -11.226 -18.654 1.00 90.19 189 LYS A N 1
ATOM 1542 C CA . LYS A 1 189 ? 14.527 -11.970 -19.922 1.00 90.19 189 LYS A CA 1
ATOM 1543 C C . LYS A 1 189 ? 13.097 -12.036 -20.480 1.00 90.19 189 LYS A C 1
ATOM 1545 O O . LYS A 1 189 ? 12.916 -11.994 -21.689 1.00 90.19 189 LYS A O 1
ATOM 1550 N N . GLN A 1 190 ? 12.088 -12.125 -19.614 1.00 93.25 190 GLN A N 1
ATOM 1551 C CA . GLN A 1 190 ? 10.684 -12.198 -20.031 1.00 93.25 190 GLN A CA 1
ATOM 1552 C C . GLN A 1 190 ? 10.236 -10.905 -20.724 1.00 93.25 190 GLN A C 1
ATOM 1554 O O . GLN A 1 190 ? 9.633 -10.967 -21.788 1.00 93.25 190 GLN A O 1
ATOM 1559 N N . PHE A 1 191 ? 10.588 -9.741 -20.174 1.00 92.50 191 PHE A N 1
ATOM 1560 C CA . PHE A 1 191 ? 10.291 -8.448 -20.783 1.00 92.50 191 PHE A CA 1
ATOM 1561 C C . PHE A 1 191 ? 11.068 -8.241 -22.081 1.00 92.50 191 PHE A C 1
ATOM 1563 O O . PHE A 1 191 ? 10.490 -7.750 -23.038 1.00 92.50 191 PHE A O 1
ATOM 1570 N N . VAL A 1 192 ? 12.329 -8.678 -22.160 1.00 93.31 192 VAL A N 1
ATOM 1571 C CA . VAL A 1 192 ? 13.108 -8.633 -23.414 1.00 93.31 192 VAL A CA 1
ATOM 1572 C C . VAL A 1 192 ? 12.392 -9.396 -24.534 1.00 93.31 192 VAL A C 1
ATOM 1574 O O . VAL A 1 192 ? 12.246 -8.872 -25.635 1.00 93.31 192 VAL A O 1
ATOM 1577 N N . LEU A 1 193 ? 11.888 -10.601 -24.245 1.00 94.00 193 LEU A N 1
ATOM 1578 C CA . LEU A 1 193 ? 11.141 -11.403 -25.220 1.00 94.00 193 LEU A CA 1
ATOM 1579 C C . LEU A 1 193 ? 9.839 -10.723 -25.654 1.00 94.00 193 LEU A C 1
ATOM 1581 O O . LEU A 1 193 ? 9.536 -10.698 -26.842 1.00 94.00 193 LEU A O 1
ATOM 1585 N N . VAL A 1 194 ? 9.092 -10.148 -24.708 1.00 95.38 194 VAL A N 1
ATOM 1586 C CA . VAL A 1 194 ? 7.861 -9.403 -25.015 1.00 95.38 194 VAL A CA 1
ATOM 1587 C C . VAL A 1 194 ? 8.162 -8.199 -25.905 1.00 95.38 194 VAL A C 1
ATOM 1589 O O . VAL A 1 194 ? 7.480 -7.996 -26.900 1.00 95.38 194 VAL A O 1
ATOM 1592 N N . LEU A 1 195 ? 9.196 -7.421 -25.586 1.00 95.19 195 LEU A N 1
ATOM 1593 C CA . LEU A 1 195 ? 9.575 -6.235 -26.356 1.00 95.19 195 LEU A CA 1
ATOM 1594 C C . LEU A 1 195 ? 10.012 -6.594 -27.782 1.00 95.19 195 LEU A C 1
ATOM 1596 O O . LEU A 1 195 ? 9.575 -5.948 -28.730 1.00 95.19 195 LEU A O 1
ATOM 1600 N N . SER A 1 196 ? 10.803 -7.658 -27.938 1.00 94.94 196 SER A N 1
ATOM 1601 C CA . SER A 1 196 ? 11.191 -8.185 -29.253 1.00 94.94 196 SER A CA 1
ATOM 1602 C C . SER A 1 196 ? 9.964 -8.629 -30.065 1.00 94.94 196 SER A C 1
ATOM 1604 O O . SER A 1 196 ? 9.817 -8.250 -31.225 1.00 94.94 196 SER A O 1
ATOM 1606 N N . ALA A 1 197 ? 9.018 -9.341 -29.440 1.00 95.81 197 ALA A N 1
ATOM 1607 C CA . ALA A 1 197 ? 7.775 -9.772 -30.087 1.00 95.81 197 ALA A CA 1
ATOM 1608 C C . ALA A 1 197 ? 6.846 -8.605 -30.473 1.00 95.81 197 ALA A C 1
ATOM 1610 O O . ALA A 1 197 ? 6.110 -8.706 -31.451 1.00 95.81 197 ALA A O 1
ATOM 1611 N N . LEU A 1 198 ? 6.892 -7.493 -29.732 1.00 97.00 198 LEU A N 1
ATOM 1612 C CA . LEU A 1 198 ? 6.185 -6.250 -30.063 1.00 97.00 198 LEU A CA 1
ATOM 1613 C C . LEU A 1 198 ? 6.870 -5.445 -31.183 1.00 97.00 198 LEU A C 1
ATOM 1615 O O . LEU A 1 198 ? 6.387 -4.373 -31.540 1.00 97.00 198 LEU A O 1
ATOM 1619 N N . GLY A 1 199 ? 7.971 -5.951 -31.744 1.00 95.62 199 GLY A N 1
ATOM 1620 C CA . GLY A 1 199 ? 8.666 -5.345 -32.876 1.00 95.62 199 GLY A CA 1
ATOM 1621 C C . GLY A 1 199 ? 9.793 -4.389 -32.492 1.00 95.62 199 GLY A C 1
ATOM 1622 O O . GLY A 1 199 ? 10.303 -3.693 -33.367 1.00 95.62 199 GLY A O 1
ATOM 1623 N N . ILE A 1 200 ? 10.214 -4.345 -31.221 1.00 95.69 200 ILE A N 1
ATOM 1624 C CA . ILE A 1 200 ? 11.432 -3.609 -30.860 1.00 95.69 200 ILE A CA 1
ATOM 1625 C C . ILE A 1 200 ? 12.642 -4.335 -31.467 1.00 95.69 200 ILE A C 1
ATOM 1627 O O . ILE A 1 200 ? 12.820 -5.529 -31.200 1.00 95.69 200 ILE A O 1
ATOM 1631 N N . PRO A 1 201 ? 13.496 -3.647 -32.250 1.00 96.06 201 PRO A N 1
ATOM 1632 C CA . PRO A 1 201 ? 14.662 -4.267 -32.859 1.00 96.06 201 PRO A CA 1
ATOM 1633 C C . PRO A 1 201 ? 15.595 -4.888 -31.821 1.00 96.06 201 PRO A C 1
ATOM 1635 O O . PRO A 1 201 ? 15.929 -4.283 -30.800 1.00 96.06 201 PRO A O 1
ATOM 1638 N N . ASN A 1 202 ? 16.089 -6.089 -32.124 1.00 92.88 202 ASN A N 1
ATOM 1639 C CA . ASN A 1 202 ? 17.050 -6.767 -31.256 1.00 92.88 202 ASN A CA 1
ATOM 1640 C C . ASN A 1 202 ? 18.352 -5.966 -31.106 1.00 92.88 202 ASN A C 1
ATOM 1642 O O . ASN A 1 202 ? 18.997 -6.066 -30.068 1.00 92.88 202 ASN A O 1
ATOM 1646 N N . THR A 1 203 ? 18.712 -5.140 -32.092 1.00 96.12 203 THR A N 1
ATOM 1647 C CA . THR A 1 203 ? 19.860 -4.224 -32.020 1.00 96.12 203 THR A CA 1
ATOM 1648 C C . THR A 1 203 ? 19.734 -3.248 -30.854 1.00 96.12 203 THR A C 1
ATOM 1650 O O . THR A 1 203 ? 20.664 -3.154 -30.066 1.00 96.12 203 THR A O 1
ATOM 1653 N N . THR A 1 204 ? 18.567 -2.632 -30.646 1.00 93.56 204 THR A N 1
ATOM 1654 C CA . THR A 1 204 ? 18.315 -1.729 -29.509 1.00 93.56 204 THR A CA 1
ATOM 1655 C C . THR A 1 204 ? 18.458 -2.446 -28.164 1.00 93.56 204 THR A C 1
ATOM 1657 O O . THR A 1 204 ? 19.016 -1.911 -27.209 1.00 93.56 204 THR A O 1
ATOM 1660 N N . LEU A 1 205 ? 17.982 -3.691 -28.069 1.00 92.94 205 LEU A N 1
ATOM 1661 C CA . LEU A 1 205 ? 18.109 -4.491 -26.845 1.00 92.94 205 LEU A CA 1
ATOM 1662 C C . LEU A 1 205 ? 19.573 -4.883 -26.575 1.00 92.94 205 LEU A C 1
ATOM 1664 O O . LEU A 1 205 ? 20.006 -4.891 -25.421 1.00 92.94 205 LEU A O 1
ATOM 1668 N N . LEU A 1 206 ? 20.335 -5.175 -27.633 1.00 93.31 206 LEU A N 1
ATOM 1669 C CA . LEU A 1 206 ? 21.772 -5.446 -27.569 1.00 93.31 206 LEU A CA 1
ATOM 1670 C C . LEU A 1 206 ? 22.576 -4.187 -27.223 1.00 93.31 206 LEU A C 1
ATOM 1672 O O . LEU A 1 206 ? 23.533 -4.281 -26.465 1.00 93.31 206 LEU A O 1
ATOM 1676 N N . GLU A 1 207 ? 22.179 -3.012 -27.708 1.00 94.12 207 GLU A N 1
ATOM 1677 C CA . GLU A 1 207 ? 22.783 -1.725 -27.341 1.00 94.12 207 GLU A CA 1
ATOM 1678 C C . GLU A 1 207 ? 22.635 -1.452 -25.842 1.00 94.12 207 GLU A C 1
ATOM 1680 O O . GLU A 1 207 ? 23.636 -1.195 -25.179 1.00 94.12 207 GLU A O 1
ATOM 1685 N N . ILE A 1 208 ? 21.431 -1.622 -25.279 1.00 90.19 208 ILE A N 1
ATOM 1686 C CA . ILE A 1 208 ? 21.191 -1.492 -23.828 1.00 90.19 208 ILE A CA 1
ATOM 1687 C C . ILE A 1 208 ? 22.063 -2.480 -23.036 1.00 90.19 208 ILE A C 1
ATOM 1689 O O . ILE A 1 208 ? 22.601 -2.153 -21.974 1.00 90.19 208 ILE A O 1
ATOM 1693 N N . GLN A 1 209 ? 22.211 -3.709 -23.537 1.00 91.31 209 GLN A N 1
ATOM 1694 C CA . GLN A 1 209 ? 23.076 -4.710 -22.917 1.00 91.31 209 GLN A CA 1
ATOM 1695 C C . GLN A 1 209 ? 24.556 -4.304 -22.981 1.00 91.31 209 GLN A C 1
ATOM 1697 O O . GLN A 1 209 ? 25.263 -4.430 -21.980 1.00 91.31 209 GLN A O 1
ATOM 1702 N N . ASN A 1 210 ? 25.018 -3.819 -24.132 1.00 92.56 210 ASN A N 1
ATOM 1703 C CA . ASN A 1 210 ? 26.396 -3.391 -24.340 1.00 92.56 210 ASN A CA 1
ATOM 1704 C C . ASN A 1 210 ? 26.730 -2.171 -23.482 1.00 92.56 210 ASN A C 1
ATOM 1706 O O . ASN A 1 210 ? 27.755 -2.184 -22.812 1.00 92.56 210 ASN A O 1
ATOM 1710 N N . GLU A 1 211 ? 25.846 -1.175 -23.410 1.00 89.00 211 GLU A N 1
ATOM 1711 C CA . GLU A 1 211 ? 25.995 -0.020 -22.519 1.00 89.00 211 GLU A CA 1
ATOM 1712 C C . GLU A 1 211 ? 26.128 -0.465 -21.057 1.00 89.00 211 GLU A C 1
ATOM 1714 O O . GLU A 1 211 ? 27.014 -0.006 -20.333 1.00 89.00 211 GLU A O 1
ATOM 1719 N N . TYR A 1 212 ? 25.307 -1.428 -20.624 1.00 84.56 212 TYR A N 1
ATOM 1720 C CA . TYR A 1 212 ? 25.424 -1.998 -19.286 1.00 84.56 212 TYR A CA 1
ATOM 1721 C C . TYR A 1 212 ? 26.764 -2.716 -19.074 1.00 84.56 212 TYR A C 1
ATOM 1723 O O . TYR A 1 212 ? 27.382 -2.559 -18.021 1.00 84.56 212 TYR A O 1
ATOM 1731 N N . PHE A 1 213 ? 27.239 -3.487 -20.053 1.00 87.69 213 PHE A N 1
ATOM 1732 C CA . PHE A 1 213 ? 28.540 -4.149 -19.969 1.00 87.69 213 PHE A CA 1
ATOM 1733 C C . PHE A 1 213 ? 29.698 -3.160 -19.947 1.00 87.69 213 PHE A C 1
ATOM 1735 O O . PHE A 1 213 ? 30.611 -3.345 -19.149 1.00 87.69 213 PHE A O 1
ATOM 1742 N N . GLU A 1 214 ? 29.654 -2.094 -20.738 1.00 87.44 214 GLU A N 1
ATOM 1743 C CA . GLU A 1 214 ? 30.662 -1.036 -20.694 1.00 87.44 214 GLU A CA 1
ATOM 1744 C C . GLU A 1 214 ? 30.627 -0.282 -19.361 1.00 87.44 214 GLU A C 1
ATOM 1746 O O . GLU A 1 214 ? 31.673 -0.014 -18.772 1.00 87.44 214 GLU A O 1
ATOM 1751 N N . LEU A 1 215 ? 29.444 -0.040 -18.792 1.00 80.00 215 LEU A N 1
ATOM 1752 C CA . LEU A 1 215 ? 29.311 0.507 -17.440 1.00 80.00 215 LEU A CA 1
ATOM 1753 C C . LEU A 1 215 ? 29.908 -0.421 -16.367 1.00 80.00 215 LEU A C 1
ATOM 1755 O O . LEU A 1 215 ? 30.465 0.061 -15.380 1.00 80.00 215 LEU A O 1
ATOM 1759 N N . VAL A 1 216 ? 29.805 -1.740 -16.545 1.00 79.81 216 VAL A N 1
ATOM 1760 C CA . VAL A 1 216 ? 30.412 -2.732 -15.644 1.00 79.81 216 VAL A CA 1
ATOM 1761 C C . VAL A 1 216 ? 31.928 -2.828 -15.842 1.00 79.81 216 VAL A C 1
ATOM 1763 O O . VAL A 1 216 ? 32.645 -2.948 -14.855 1.00 79.81 216 VAL A O 1
ATOM 1766 N N . LYS A 1 217 ? 32.428 -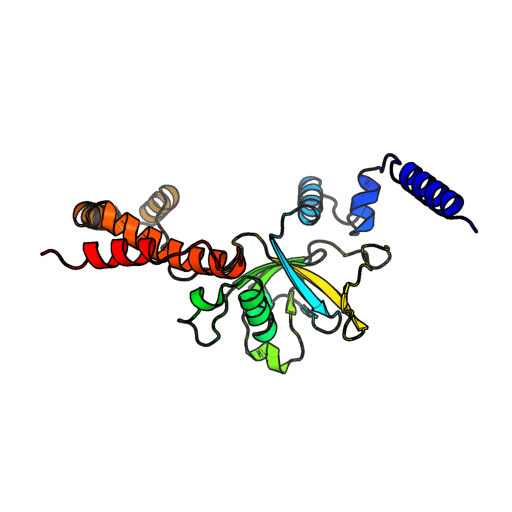2.753 -17.080 1.00 79.38 217 LYS A N 1
ATOM 1767 C CA . LYS A 1 217 ? 33.864 -2.828 -17.404 1.00 79.38 217 LYS A CA 1
ATOM 1768 C C . LYS A 1 217 ? 34.630 -1.562 -17.021 1.00 79.38 217 LYS A C 1
ATOM 1770 O O . LYS A 1 217 ? 35.746 -1.654 -16.527 1.00 79.38 217 LYS A O 1
ATOM 1775 N N . SER A 1 218 ? 34.039 -0.388 -17.243 1.00 71.56 218 SER A N 1
ATOM 1776 C CA . SER A 1 218 ? 34.660 0.921 -16.977 1.00 71.56 218 SER A CA 1
ATOM 1777 C C . SER A 1 218 ? 34.771 1.265 -15.490 1.00 71.56 218 SER A C 1
ATOM 1779 O O . SER A 1 218 ? 35.439 2.234 -15.130 1.00 71.56 218 SER A O 1
ATOM 1781 N N . ARG A 1 219 ? 34.113 0.506 -14.607 1.00 60.50 219 ARG A N 1
ATOM 1782 C CA . ARG A 1 219 ? 34.082 0.774 -13.168 1.00 60.50 219 ARG A CA 1
ATOM 1783 C C . ARG A 1 219 ? 34.713 -0.381 -12.413 1.00 60.50 219 ARG A C 1
ATOM 1785 O O . ARG A 1 219 ? 34.209 -1.499 -12.443 1.00 60.50 219 ARG A O 1
ATOM 1792 N N . ASP A 1 220 ? 35.777 -0.074 -11.677 1.00 62.91 220 ASP A N 1
ATOM 1793 C CA . ASP A 1 220 ? 36.421 -1.014 -10.765 1.00 62.91 220 ASP A CA 1
ATOM 1794 C C . ASP A 1 220 ? 35.368 -1.602 -9.806 1.00 62.91 220 ASP A C 1
ATOM 1796 O O . ASP A 1 220 ? 34.481 -0.878 -9.332 1.00 62.91 220 ASP A O 1
ATOM 1800 N N . ALA A 1 221 ? 35.415 -2.909 -9.524 1.00 58.09 221 ALA A N 1
ATOM 1801 C CA . ALA A 1 221 ? 34.359 -3.612 -8.776 1.00 58.09 221 ALA A CA 1
ATOM 1802 C C . ALA A 1 221 ? 34.051 -2.924 -7.430 1.00 58.09 221 ALA A C 1
ATOM 1804 O O . ALA A 1 221 ? 32.910 -2.907 -6.961 1.00 58.09 221 ALA A O 1
ATOM 1805 N N . LYS A 1 222 ? 35.063 -2.265 -6.854 1.00 54.66 222 LYS A N 1
ATOM 1806 C CA . LYS A 1 222 ? 34.981 -1.445 -5.644 1.00 54.66 222 LYS A CA 1
ATOM 1807 C C . LYS A 1 222 ? 34.102 -0.200 -5.787 1.00 54.66 222 LYS A C 1
ATOM 1809 O O . LYS A 1 222 ? 33.461 0.149 -4.808 1.00 54.66 222 LYS A O 1
ATOM 1814 N N . PHE A 1 223 ? 34.000 0.443 -6.952 1.00 57.69 223 PHE A N 1
ATOM 1815 C CA . PHE A 1 223 ? 33.192 1.654 -7.163 1.00 57.69 223 PHE A CA 1
ATOM 1816 C C . PHE A 1 223 ? 31.698 1.348 -7.335 1.00 57.69 223 PHE A C 1
ATOM 1818 O O . PHE A 1 223 ? 30.848 2.038 -6.777 1.00 57.69 223 PHE A O 1
ATOM 1825 N N . LEU A 1 224 ? 31.352 0.269 -8.044 1.00 53.75 224 LEU A N 1
ATOM 1826 C CA . LEU A 1 224 ? 29.967 -0.219 -8.126 1.00 53.75 224 LEU A CA 1
ATOM 1827 C C . LEU A 1 224 ? 29.483 -0.753 -6.775 1.00 53.75 224 LEU A C 1
ATOM 1829 O O . LEU A 1 224 ? 28.366 -0.444 -6.356 1.00 53.75 224 LEU A O 1
ATOM 1833 N N . ILE A 1 225 ? 30.348 -1.482 -6.060 1.00 56.41 225 ILE A N 1
ATOM 1834 C CA . ILE A 1 225 ? 30.114 -1.867 -4.667 1.00 56.41 225 ILE A CA 1
ATOM 1835 C C . ILE A 1 225 ? 30.050 -0.624 -3.779 1.00 56.41 225 ILE A C 1
ATOM 1837 O O . ILE A 1 225 ? 29.203 -0.594 -2.904 1.00 56.41 225 ILE A O 1
ATOM 1841 N N . ALA A 1 226 ? 30.854 0.418 -4.007 1.00 53.66 226 ALA A N 1
ATOM 1842 C CA . ALA A 1 226 ? 30.810 1.656 -3.235 1.00 53.66 226 ALA A CA 1
ATOM 1843 C C . ALA A 1 226 ? 29.542 2.460 -3.501 1.00 53.66 226 ALA A C 1
ATOM 1845 O O . ALA A 1 226 ? 28.998 2.963 -2.543 1.00 53.66 226 ALA A O 1
ATOM 1846 N N . ILE A 1 227 ? 29.005 2.546 -4.720 1.00 57.88 227 ILE A N 1
ATOM 1847 C CA . ILE A 1 227 ? 27.711 3.205 -4.977 1.00 57.88 227 ILE A CA 1
ATOM 1848 C C . ILE A 1 227 ? 26.571 2.375 -4.394 1.00 57.88 227 ILE A C 1
ATOM 1850 O O . ILE A 1 227 ? 25.709 2.912 -3.704 1.00 57.88 227 ILE A O 1
ATOM 1854 N N . TYR A 1 228 ? 26.577 1.060 -4.616 1.00 54.78 228 TYR A N 1
ATOM 1855 C CA . TYR A 1 228 ? 25.571 0.171 -4.044 1.00 54.78 228 TYR A CA 1
ATOM 1856 C C . TYR A 1 228 ? 25.616 0.200 -2.513 1.00 54.78 228 TYR A C 1
ATOM 1858 O O . TYR A 1 228 ? 24.575 0.333 -1.874 1.00 54.78 228 TYR A O 1
ATOM 1866 N N . ASN A 1 229 ? 26.815 0.175 -1.927 1.00 49.62 229 ASN A N 1
ATOM 1867 C CA . ASN A 1 229 ? 27.040 0.327 -0.499 1.00 49.62 229 ASN A CA 1
ATOM 1868 C C . ASN A 1 229 ? 26.782 1.748 -0.039 1.00 49.62 229 ASN A C 1
ATOM 1870 O O . ASN A 1 229 ? 26.271 1.866 1.040 1.00 49.62 229 ASN A O 1
ATOM 1874 N N . TYR A 1 230 ? 27.036 2.820 -0.780 1.00 54.16 230 TYR A N 1
ATOM 1875 C CA . TYR A 1 230 ? 26.740 4.197 -0.362 1.00 54.16 230 TYR A CA 1
ATOM 1876 C C . TYR A 1 230 ? 25.225 4.403 -0.339 1.00 54.16 230 TYR A C 1
ATOM 1878 O O . TYR A 1 230 ? 24.666 4.805 0.678 1.00 54.16 230 TYR A O 1
ATOM 1886 N N . CYS A 1 231 ? 24.516 3.975 -1.385 1.00 53.69 231 CYS A N 1
ATOM 1887 C CA . CYS A 1 231 ? 23.057 3.929 -1.407 1.00 53.69 231 CYS A CA 1
ATOM 1888 C C . CYS A 1 231 ? 22.490 3.019 -0.300 1.00 53.69 231 CYS A C 1
ATOM 1890 O O . CYS A 1 231 ? 21.517 3.389 0.359 1.00 53.69 231 CYS A O 1
ATOM 1892 N N . ALA A 1 232 ? 23.102 1.859 -0.037 1.00 50.41 232 ALA A N 1
ATOM 1893 C CA . ALA A 1 232 ? 22.695 0.949 1.035 1.00 50.41 232 ALA A CA 1
ATOM 1894 C C . ALA A 1 232 ? 23.129 1.419 2.437 1.00 50.41 232 ALA A C 1
ATOM 1896 O O . ALA A 1 232 ? 22.430 1.129 3.399 1.00 50.41 232 ALA A O 1
ATOM 1897 N N . PHE A 1 233 ? 24.213 2.181 2.567 1.00 47.59 233 PHE A N 1
ATOM 1898 C CA . PHE A 1 233 ? 24.813 2.681 3.807 1.00 47.59 233 PHE A CA 1
ATOM 1899 C C . PHE A 1 233 ? 24.092 3.939 4.257 1.00 47.59 233 PHE A C 1
ATOM 1901 O O . PHE A 1 233 ? 23.788 4.041 5.429 1.00 47.59 233 PHE A O 1
ATOM 1908 N N . TYR A 1 234 ? 23.637 4.820 3.365 1.00 51.94 234 TYR A N 1
ATOM 1909 C CA . TYR A 1 234 ? 22.636 5.836 3.731 1.00 51.94 234 TYR A CA 1
ATOM 1910 C C . TYR A 1 234 ? 21.314 5.195 4.191 1.00 51.94 234 TYR A C 1
ATOM 1912 O O . TYR A 1 234 ? 20.637 5.684 5.103 1.00 51.94 234 TYR A O 1
ATOM 1920 N N . CYS A 1 235 ? 20.975 4.038 3.617 1.00 44.34 235 CYS A N 1
ATOM 1921 C CA . CYS A 1 235 ? 19.850 3.208 4.044 1.00 44.34 235 CYS A CA 1
ATOM 1922 C C . CYS A 1 235 ? 20.118 2.448 5.366 1.00 44.34 235 CYS A C 1
ATOM 1924 O O . CYS A 1 235 ? 19.168 2.117 6.068 1.00 44.34 235 CYS A O 1
ATOM 1926 N N . ALA A 1 236 ? 21.382 2.181 5.719 1.00 43.66 236 ALA A N 1
ATOM 1927 C CA . ALA A 1 236 ? 21.798 1.466 6.929 1.00 43.66 236 ALA A CA 1
ATOM 1928 C C . ALA A 1 236 ? 22.138 2.411 8.091 1.00 43.66 236 ALA A C 1
ATOM 1930 O O . ALA A 1 236 ? 21.866 2.083 9.237 1.00 43.66 236 ALA A O 1
ATOM 1931 N N . MET A 1 237 ? 22.637 3.616 7.821 1.00 45.03 237 MET A N 1
ATOM 1932 C CA . MET A 1 237 ? 22.879 4.680 8.798 1.00 45.03 237 MET A CA 1
ATOM 1933 C C . MET A 1 237 ? 21.568 5.204 9.383 1.00 45.03 237 MET A C 1
ATOM 1935 O O 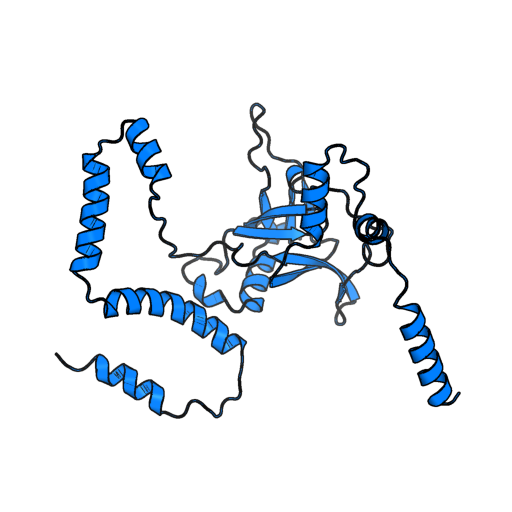. MET A 1 237 ? 21.511 5.527 10.563 1.00 45.03 237 MET A O 1
ATOM 1939 N N . SER A 1 238 ? 20.482 5.190 8.603 1.00 46.56 238 SER A N 1
ATOM 1940 C CA . SER A 1 238 ? 19.123 5.402 9.127 1.00 46.56 238 SER A CA 1
ATOM 1941 C C . SER A 1 238 ? 18.694 4.303 10.112 1.00 46.56 238 SER A C 1
ATOM 1943 O O . SER A 1 238 ? 17.988 4.586 11.075 1.00 46.56 238 SER A O 1
ATOM 1945 N N . VAL A 1 239 ? 19.164 3.064 9.921 1.00 41.19 239 VAL A N 1
ATOM 1946 C CA . VAL A 1 239 ? 18.914 1.931 10.830 1.00 41.19 239 VAL A CA 1
ATOM 1947 C C . VAL A 1 239 ? 19.838 1.968 12.055 1.00 41.19 239 VAL A C 1
ATOM 1949 O O . VAL A 1 239 ? 19.371 1.706 13.158 1.00 41.19 239 VAL A O 1
ATOM 1952 N N . LEU A 1 240 ? 21.113 2.346 11.908 1.00 39.38 240 LEU A N 1
ATOM 1953 C CA . LEU A 1 240 ? 22.052 2.496 13.029 1.00 39.38 240 LEU A CA 1
ATOM 1954 C C . LEU A 1 240 ? 21.642 3.642 13.967 1.00 39.38 240 LEU A C 1
ATOM 1956 O O . LEU A 1 240 ? 21.705 3.486 15.183 1.00 39.38 240 LEU A O 1
ATOM 1960 N N . PHE A 1 241 ? 21.154 4.759 13.415 1.00 43.22 241 PHE A N 1
ATOM 1961 C CA . PHE A 1 241 ? 20.624 5.875 14.205 1.00 43.22 241 PHE A CA 1
ATOM 1962 C C . PHE A 1 241 ? 19.317 5.501 14.929 1.00 43.22 241 PHE A C 1
ATOM 1964 O O . PHE A 1 241 ? 19.074 5.958 16.042 1.00 43.22 241 PHE A O 1
ATOM 1971 N N . ALA A 1 242 ? 18.510 4.609 14.341 1.00 39.66 242 ALA A N 1
ATOM 1972 C CA . ALA A 1 242 ? 17.317 4.039 14.972 1.00 39.66 242 ALA A CA 1
ATOM 1973 C C . ALA A 1 242 ? 17.633 3.005 16.069 1.00 39.66 242 ALA A C 1
ATOM 1975 O O . ALA A 1 242 ? 16.812 2.777 16.954 1.00 39.66 242 ALA A O 1
ATOM 1976 N N . MET A 1 243 ? 18.799 2.354 16.010 1.00 34.56 243 MET A N 1
ATOM 1977 C CA . MET A 1 243 ? 19.163 1.270 16.926 1.00 34.56 243 MET A CA 1
ATOM 1978 C C . MET A 1 243 ? 19.866 1.719 18.208 1.00 34.56 243 MET A C 1
ATOM 1980 O O . MET A 1 243 ? 19.977 0.885 19.098 1.00 34.56 243 MET A O 1
ATOM 1984 N N . ASN A 1 244 ? 20.299 2.983 18.322 1.00 43.09 244 ASN A N 1
ATOM 1985 C CA . ASN A 1 244 ? 20.853 3.617 19.531 1.00 43.09 244 ASN A CA 1
ATOM 1986 C C . ASN A 1 244 ? 21.543 2.631 20.503 1.00 43.09 244 ASN A C 1
ATOM 1988 O O . ASN A 1 244 ? 21.180 2.524 21.676 1.00 43.09 244 ASN A O 1
ATOM 1992 N N . LEU A 1 245 ? 22.510 1.859 19.997 1.00 37.72 245 LEU A N 1
ATOM 1993 C CA . LEU A 1 245 ? 23.389 1.074 20.852 1.00 37.72 245 LEU A CA 1
ATOM 1994 C C . LEU A 1 245 ? 24.433 2.038 21.411 1.00 37.72 245 LEU A C 1
ATOM 1996 O O . LEU A 1 245 ? 25.122 2.706 20.645 1.00 37.72 245 LEU A O 1
ATOM 2000 N N . ASN A 1 246 ? 24.441 2.127 22.743 1.00 35.38 246 ASN A N 1
ATOM 2001 C CA . ASN A 1 246 ? 25.331 2.881 23.626 1.00 35.38 246 ASN A CA 1
ATOM 2002 C C . ASN A 1 246 ? 26.514 3.595 22.955 1.00 35.38 246 ASN A C 1
ATOM 2004 O O . ASN A 1 246 ? 27.385 2.979 22.342 1.00 35.38 246 ASN A O 1
ATOM 2008 N N . LYS A 1 247 ? 26.558 4.907 23.197 1.00 36.25 247 LYS A N 1
ATOM 2009 C CA . LYS A 1 247 ? 27.497 5.924 22.699 1.00 36.25 247 LYS A CA 1
ATOM 2010 C C . LYS A 1 247 ? 28.999 5.683 22.945 1.00 36.25 247 LYS A C 1
ATOM 2012 O O . LYS A 1 247 ? 29.784 6.560 22.606 1.00 36.25 247 LYS A O 1
ATOM 2017 N N . ASP A 1 248 ? 29.427 4.522 23.427 1.00 38.38 248 ASP A N 1
ATOM 2018 C CA . ASP A 1 248 ? 30.802 4.330 23.907 1.00 38.38 248 ASP A CA 1
ATOM 2019 C C . ASP A 1 248 ? 31.712 3.499 22.988 1.00 38.38 248 ASP A C 1
ATOM 2021 O O . ASP A 1 248 ? 32.903 3.384 23.265 1.00 38.38 248 ASP A O 1
ATOM 2025 N N . PHE A 1 249 ? 31.217 2.941 21.873 1.00 38.38 249 PHE A N 1
ATOM 2026 C CA . PHE A 1 249 ? 32.028 2.009 21.062 1.00 38.38 249 PHE A CA 1
ATOM 2027 C C . PHE A 1 249 ? 32.618 2.568 19.757 1.00 38.38 249 PHE A C 1
ATOM 2029 O O . PHE A 1 249 ? 33.435 1.907 19.120 1.00 38.38 249 PHE A O 1
ATOM 2036 N N . LEU A 1 250 ? 32.265 3.788 19.346 1.00 38.12 250 LEU A N 1
ATOM 2037 C CA . LEU A 1 250 ? 32.838 4.412 18.145 1.00 38.12 250 LEU A CA 1
ATOM 2038 C C . LEU A 1 250 ? 33.875 5.468 18.530 1.00 38.12 250 LEU A C 1
ATOM 2040 O O . LEU A 1 250 ? 33.686 6.666 18.334 1.00 38.12 250 LEU A O 1
ATOM 2044 N N . SER A 1 251 ? 34.996 5.002 19.084 1.00 40.56 251 SER A N 1
ATOM 2045 C CA . SER A 1 251 ? 36.202 5.823 19.166 1.00 40.56 251 SER A CA 1
ATOM 2046 C C . SER A 1 251 ? 36.793 6.042 17.765 1.00 40.56 251 SER A C 1
ATOM 2048 O O . SER A 1 251 ? 36.584 5.253 16.842 1.00 40.56 251 SER A O 1
ATOM 2050 N N . LYS A 1 252 ? 37.525 7.153 17.631 1.00 39.69 252 LYS A N 1
ATOM 2051 C CA . LYS A 1 252 ? 38.084 7.845 16.448 1.00 39.69 252 LYS A CA 1
ATOM 2052 C C . LYS A 1 252 ? 38.755 7.013 15.327 1.00 39.69 252 LYS A C 1
ATOM 2054 O O . LYS A 1 252 ? 39.200 7.598 14.345 1.00 39.69 252 LYS A O 1
ATOM 2059 N N . LYS A 1 253 ? 38.822 5.682 15.414 1.00 38.09 253 LYS A N 1
ATOM 2060 C CA . LYS A 1 253 ? 39.534 4.804 14.467 1.00 38.09 253 LYS A CA 1
ATOM 2061 C C . LYS A 1 253 ? 38.809 4.574 13.133 1.00 38.09 253 LYS A C 1
ATOM 2063 O O . LYS A 1 253 ? 39.468 4.383 12.119 1.00 38.09 253 LYS A O 1
ATOM 2068 N N . SER A 1 254 ? 37.477 4.629 13.100 1.00 38.12 254 SER A N 1
ATOM 2069 C CA . SER A 1 254 ? 36.713 4.327 11.872 1.00 38.12 254 SER A CA 1
ATOM 2070 C C . SER A 1 254 ? 36.635 5.496 10.883 1.00 38.12 254 SER A C 1
ATOM 2072 O O . SER A 1 254 ? 36.371 5.280 9.705 1.00 38.12 254 SER A O 1
ATOM 2074 N N . ILE A 1 255 ? 36.873 6.729 11.346 1.00 41.97 255 ILE A N 1
ATOM 2075 C CA . ILE A 1 255 ? 36.818 7.938 10.507 1.00 41.97 255 ILE A CA 1
ATOM 2076 C C . ILE A 1 255 ? 38.153 8.166 9.776 1.00 41.97 255 ILE A C 1
ATOM 2078 O O . ILE A 1 255 ? 38.142 8.595 8.624 1.00 41.97 255 ILE A O 1
ATOM 2082 N N . SER A 1 256 ? 39.300 7.807 10.374 1.00 35.94 256 SER A N 1
ATOM 2083 C CA . SER A 1 256 ? 40.607 7.992 9.715 1.00 35.94 256 SER A CA 1
ATOM 2084 C C . SER A 1 256 ? 40.830 7.035 8.537 1.00 35.94 256 SER A C 1
ATOM 2086 O O . SER A 1 256 ? 41.517 7.389 7.585 1.00 35.94 256 SER A O 1
ATOM 2088 N N . LEU A 1 257 ? 40.212 5.849 8.562 1.00 39.72 257 LEU A N 1
ATOM 2089 C CA . LEU A 1 257 ? 40.296 4.862 7.478 1.00 39.72 257 LEU A CA 1
ATOM 2090 C C . LEU A 1 257 ? 39.554 5.291 6.201 1.00 39.72 257 LEU A C 1
ATOM 2092 O O . LEU A 1 257 ? 39.871 4.786 5.130 1.00 39.72 257 LEU A O 1
ATOM 2096 N N . PHE A 1 258 ? 38.594 6.219 6.299 1.00 37.62 258 PHE A N 1
ATOM 2097 C CA . PHE A 1 258 ? 37.845 6.715 5.139 1.00 37.62 258 PHE A CA 1
ATOM 2098 C C . PHE A 1 258 ? 38.504 7.931 4.474 1.00 37.62 258 PHE A C 1
ATOM 2100 O O . PHE A 1 258 ? 38.464 8.040 3.253 1.00 37.62 258 PHE A O 1
ATOM 2107 N N . TYR A 1 259 ? 39.151 8.814 5.245 1.00 38.62 259 TYR A N 1
ATOM 2108 C CA . TYR A 1 259 ? 39.877 9.961 4.680 1.00 38.62 259 TYR A CA 1
ATOM 2109 C C . TYR A 1 259 ? 41.221 9.567 4.049 1.00 38.62 259 TYR A C 1
ATOM 2111 O O . TYR A 1 259 ? 41.591 10.127 3.024 1.00 38.62 259 TYR A O 1
ATOM 2119 N N . GLY A 1 260 ? 41.902 8.538 4.568 1.00 34.44 260 GLY A N 1
ATOM 2120 C CA . GLY A 1 260 ? 43.167 8.057 3.991 1.00 34.44 260 GLY A CA 1
ATOM 2121 C C . GLY A 1 260 ? 43.049 7.363 2.625 1.00 34.44 260 GLY A C 1
ATOM 2122 O O . GLY A 1 260 ? 44.066 7.099 2.000 1.00 34.44 260 GLY A O 1
ATOM 2123 N N . ALA A 1 261 ? 41.834 7.059 2.153 1.00 40.44 261 ALA A N 1
ATOM 2124 C CA . ALA A 1 261 ? 41.598 6.422 0.852 1.00 40.44 261 ALA A CA 1
ATOM 2125 C C . ALA A 1 261 ? 41.190 7.412 -0.259 1.00 40.44 261 ALA A C 1
ATOM 2127 O O . ALA A 1 261 ? 41.022 6.999 -1.402 1.00 40.44 261 ALA A O 1
ATOM 2128 N N . ILE A 1 262 ? 40.994 8.694 0.077 1.00 42.22 262 ILE A N 1
ATOM 2129 C CA . ILE A 1 262 ? 40.624 9.760 -0.873 1.00 42.22 262 ILE A CA 1
ATOM 2130 C C . ILE A 1 262 ? 41.846 10.627 -1.234 1.00 42.22 262 ILE A C 1
ATOM 2132 O O . ILE A 1 262 ? 41.853 11.273 -2.277 1.00 42.22 262 ILE A O 1
ATOM 2136 N N . GLU A 1 263 ? 42.909 10.590 -0.429 1.00 31.84 263 GLU A N 1
ATOM 2137 C CA . GLU A 1 263 ? 44.167 11.298 -0.682 1.00 31.84 263 GLU A CA 1
ATOM 2138 C C . GLU A 1 263 ? 45.291 10.317 -1.031 1.00 31.84 263 GLU A C 1
ATOM 2140 O O . GLU A 1 263 ? 46.169 10.031 -0.222 1.00 31.84 263 GLU A O 1
ATOM 2145 N N . SER A 1 264 ? 45.271 9.767 -2.240 1.00 28.64 264 SER A N 1
ATOM 2146 C CA . SER A 1 264 ? 46.473 9.283 -2.932 1.00 28.64 264 SER A CA 1
ATOM 2147 C C . SER A 1 264 ? 46.165 9.271 -4.435 1.00 28.64 264 SER A C 1
ATOM 2149 O O . SER A 1 264 ? 45.124 8.716 -4.793 1.00 28.64 264 SER A O 1
ATOM 2151 N N . PRO A 1 265 ? 46.980 9.933 -5.278 1.00 36.81 265 PRO A N 1
ATOM 2152 C CA . PRO A 1 265 ? 46.722 10.076 -6.712 1.00 36.81 265 PRO A CA 1
ATOM 2153 C C . PRO A 1 265 ? 46.763 8.744 -7.469 1.00 36.81 265 PRO A C 1
ATOM 2155 O O . PRO A 1 265 ? 47.511 7.834 -7.039 1.00 36.81 265 PRO A O 1
#

Foldseek 3Di:
DDPVVVVVVVVVVVVVVPDPDDVVNVVVQWFDLVPPPDPVLSVVLVVLVVADFPDKDWFFPVQEEEDEFDDDPNDTPQQQEKAFELVRQVVVCVVLLNLVQQVVPPSSGFQKFWWRWRQFTGMHGYDHVSVVVSHGIYHYPNRRSGGTDCPHPVSQPFDQPPPPRTTTGIIGTHDVRTDGPPDDDDDDPVNVVVCVVVPDDVVVVVVVVVVVVCVVVVDDPVVVVVVVCVSVVSVVVSVVVVVPDDPPPDDPPVVVVVVVVVPDD

Radius of gyration: 25.36 Å; chains: 1; bounding box: 66×46×83 Å

Organism: Oikopleura dioica (NCBI:txid34765)

InterPro domains:
  IPR007855 RNA-dependent RNA polymerase [PTHR23079] (26-216)
  IPR057596 RDRP, core domain [PF05183] (25-223)